Protein AF-A0A0M3QHK7-F1 (afdb_monomer_lite)

Structure (mmCIF, N/CA/C/O backbone):
data_AF-A0A0M3QHK7-F1
#
_entry.id   AF-A0A0M3QHK7-F1
#
loop_
_atom_site.group_PDB
_atom_site.id
_atom_site.type_symbol
_atom_site.label_atom_id
_atom_site.label_alt_id
_atom_site.label_comp_id
_atom_site.label_asym_id
_atom_site.label_entity_id
_atom_site.label_seq_id
_atom_site.pdbx_PDB_ins_code
_atom_site.Cartn_x
_atom_site.Cartn_y
_atom_site.Cartn_z
_atom_site.occupancy
_atom_site.B_iso_or_equiv
_atom_site.auth_seq_id
_atom_site.auth_comp_id
_atom_site.auth_asym_id
_atom_site.auth_atom_id
_atom_site.pdbx_PDB_model_num
ATOM 1 N N . MET A 1 1 ? -3.813 -26.330 14.983 1.00 47.88 1 MET A N 1
ATOM 2 C CA . MET A 1 1 ? -2.613 -25.575 14.557 1.00 47.88 1 MET A CA 1
ATOM 3 C C . MET A 1 1 ? -2.040 -26.014 13.189 1.00 47.88 1 MET A C 1
ATOM 5 O O . MET A 1 1 ? -0.851 -25.863 12.970 1.00 47.88 1 MET A O 1
ATOM 9 N N . THR A 1 2 ? -2.833 -26.536 12.238 1.00 54.38 2 THR A N 1
ATOM 10 C CA . THR A 1 2 ? -2.301 -27.018 10.934 1.00 54.38 2 THR A CA 1
ATOM 11 C C . THR A 1 2 ? -3.033 -26.482 9.700 1.00 54.38 2 THR A C 1
ATOM 13 O O . THR A 1 2 ? -2.552 -26.700 8.600 1.00 54.38 2 THR A O 1
ATOM 16 N N . GLY A 1 3 ? -4.171 -25.794 9.849 1.00 60.53 3 GLY A N 1
ATOM 17 C CA . GLY A 1 3 ? -4.987 -25.348 8.710 1.00 60.53 3 GLY A CA 1
ATOM 18 C C . GLY A 1 3 ? -4.456 -24.088 8.024 1.00 60.53 3 GLY A C 1
ATOM 19 O O . GLY A 1 3 ? -4.183 -24.118 6.834 1.00 60.53 3 GLY A O 1
ATOM 20 N N . GLU A 1 4 ? -4.274 -23.004 8.780 1.00 62.38 4 GLU A N 1
ATOM 21 C CA . GLU A 1 4 ? -3.981 -21.671 8.223 1.00 62.38 4 GLU A CA 1
ATOM 22 C C . GLU A 1 4 ? -2.550 -21.534 7.704 1.00 62.38 4 GLU A C 1
ATOM 24 O O . GLU A 1 4 ? -2.349 -21.109 6.577 1.00 62.38 4 GLU A O 1
ATOM 29 N N . LEU A 1 5 ? -1.553 -22.017 8.453 1.00 65.19 5 LEU A N 1
ATOM 30 C CA . LEU A 1 5 ? -0.169 -22.081 7.965 1.00 65.19 5 LEU A CA 1
ATOM 31 C C . LEU A 1 5 ? -0.033 -22.978 6.725 1.00 65.19 5 LEU A C 1
ATOM 33 O O . LEU A 1 5 ? 0.737 -22.670 5.822 1.00 65.19 5 LEU A O 1
ATOM 37 N N . ALA A 1 6 ? -0.793 -24.077 6.652 1.00 71.00 6 ALA A N 1
ATOM 38 C CA . ALA A 1 6 ? -0.804 -24.924 5.460 1.00 71.00 6 ALA A CA 1
ATOM 39 C C . ALA A 1 6 ? -1.548 -24.272 4.287 1.00 71.00 6 ALA A C 1
ATOM 41 O O . ALA A 1 6 ? -1.237 -24.574 3.139 1.00 71.00 6 ALA A O 1
ATOM 42 N N . GLN A 1 7 ? -2.528 -23.411 4.563 1.00 73.06 7 GLN A N 1
ATOM 43 C CA . GLN A 1 7 ? -3.233 -22.636 3.550 1.00 73.06 7 GLN A CA 1
ATOM 44 C C . GLN A 1 7 ? -2.324 -21.538 2.981 1.00 73.06 7 GLN A C 1
ATOM 46 O O . GLN A 1 7 ? -2.112 -21.522 1.773 1.00 73.06 7 GLN A O 1
ATOM 51 N N . GLN A 1 8 ? -1.670 -20.747 3.838 1.00 71.94 8 GLN A N 1
ATOM 52 C CA . GLN A 1 8 ? -0.680 -19.746 3.420 1.00 71.94 8 GLN A CA 1
ATOM 53 C C . GLN A 1 8 ? 0.488 -20.381 2.653 1.00 71.94 8 GLN A C 1
ATOM 55 O O . GLN A 1 8 ? 0.933 -19.850 1.643 1.00 71.94 8 GLN A O 1
ATOM 60 N N . GLY A 1 9 ? 0.959 -21.560 3.076 1.00 78.56 9 GLY A N 1
ATOM 61 C CA . GLY A 1 9 ? 1.989 -22.293 2.335 1.00 78.56 9 GLY A CA 1
ATOM 62 C C . GLY A 1 9 ? 1.558 -22.666 0.910 1.00 78.56 9 GLY A C 1
ATOM 63 O O . GLY A 1 9 ? 2.353 -22.556 -0.018 1.00 78.56 9 GLY A O 1
ATOM 64 N N . LYS A 1 10 ? 0.290 -23.054 0.711 1.00 86.88 10 LYS A N 1
ATOM 65 C CA . LYS A 1 10 ? -0.254 -23.337 -0.630 1.00 86.88 10 LYS A CA 1
ATOM 66 C C . LYS A 1 10 ? -0.411 -22.079 -1.475 1.00 86.88 10 LYS A C 1
ATOM 68 O O . LYS A 1 10 ? -0.228 -22.152 -2.684 1.00 86.88 10 LYS A O 1
ATOM 73 N N . GLU A 1 11 ? -0.779 -20.960 -0.861 1.00 86.62 11 GLU A N 1
ATOM 74 C CA . GLU A 1 11 ? -0.909 -19.667 -1.542 1.00 86.62 11 GLU A CA 1
ATOM 75 C C . GLU A 1 11 ? 0.454 -19.178 -2.041 1.00 86.62 11 GLU A C 1
ATOM 77 O O . GLU A 1 11 ? 0.589 -18.861 -3.221 1.00 86.62 11 GLU A O 1
ATOM 82 N N . VAL A 1 12 ? 1.495 -19.262 -1.205 1.00 88.69 12 VAL A N 1
ATOM 83 C CA . VAL A 1 12 ? 2.877 -18.947 -1.606 1.00 88.69 12 VAL A CA 1
ATOM 84 C C . VAL A 1 12 ? 3.364 -19.877 -2.727 1.00 88.69 12 VAL A C 1
ATOM 86 O O . VAL A 1 12 ? 3.966 -19.411 -3.699 1.00 88.69 12 VAL A O 1
ATOM 89 N N . GLU A 1 13 ? 3.075 -21.182 -2.651 1.00 90.75 13 GLU A N 1
ATOM 90 C CA . GLU A 1 13 ? 3.425 -22.146 -3.707 1.00 90.75 13 GLU A CA 1
ATOM 91 C C . GLU A 1 13 ? 2.708 -21.820 -5.030 1.00 90.75 13 GLU A C 1
ATOM 93 O O . GLU A 1 13 ? 3.332 -21.811 -6.096 1.00 90.75 13 GLU A O 1
ATOM 98 N N . ALA A 1 14 ? 1.412 -21.503 -4.968 1.00 92.44 14 ALA A N 1
ATOM 99 C CA . ALA A 1 14 ? 0.616 -21.126 -6.130 1.00 92.44 14 ALA A CA 1
ATOM 100 C C . ALA A 1 14 ? 1.115 -19.819 -6.766 1.00 92.44 14 ALA A C 1
ATOM 102 O O . ALA A 1 14 ? 1.317 -19.775 -7.981 1.00 92.44 14 ALA A O 1
ATOM 103 N N . ALA A 1 15 ? 1.383 -18.784 -5.965 1.00 93.31 15 ALA A N 1
ATOM 104 C CA . ALA A 1 15 ? 1.940 -17.522 -6.444 1.00 93.31 15 ALA A CA 1
ATOM 105 C C . ALA A 1 15 ? 3.326 -17.720 -7.076 1.00 93.31 15 ALA A C 1
ATOM 107 O O . ALA A 1 15 ? 3.596 -17.194 -8.156 1.00 93.31 15 ALA A O 1
ATOM 108 N N . THR A 1 16 ? 4.174 -18.562 -6.475 1.00 93.25 16 THR A N 1
ATOM 109 C CA . THR A 1 16 ? 5.487 -18.924 -7.034 1.00 93.25 16 THR A CA 1
ATOM 110 C C . THR A 1 16 ? 5.354 -19.613 -8.393 1.00 93.25 16 THR A C 1
ATOM 112 O O . THR A 1 16 ? 6.078 -19.281 -9.334 1.00 93.25 16 THR A O 1
ATOM 115 N N . ALA A 1 17 ? 4.421 -20.560 -8.524 1.00 93.44 17 ALA A N 1
ATOM 116 C CA . ALA A 1 17 ? 4.174 -21.263 -9.779 1.00 93.44 17 ALA A CA 1
ATOM 117 C C . ALA A 1 17 ? 3.628 -20.326 -10.872 1.00 93.44 17 ALA A C 1
ATOM 119 O O . ALA A 1 17 ? 4.100 -20.374 -12.010 1.00 93.44 17 ALA A O 1
ATOM 120 N N . ASN A 1 18 ? 2.680 -19.452 -10.525 1.00 93.81 18 ASN A N 1
ATOM 121 C CA . ASN A 1 18 ? 2.090 -18.481 -11.448 1.00 93.81 18 ASN A CA 1
ATOM 122 C C . ASN A 1 18 ? 3.127 -17.464 -11.941 1.00 93.81 18 ASN A C 1
ATOM 124 O O . ASN A 1 18 ? 3.224 -17.219 -13.145 1.00 93.81 18 ASN A O 1
ATOM 128 N N . LEU A 1 19 ? 3.955 -16.941 -11.032 1.00 94.25 19 LEU A N 1
ATOM 129 C CA . LEU A 1 19 ? 5.051 -16.035 -11.363 1.00 94.25 19 LEU A CA 1
ATOM 130 C C . LEU A 1 19 ? 6.060 -16.702 -12.310 1.00 94.25 19 LEU A C 1
ATOM 132 O O . LEU A 1 19 ? 6.479 -16.099 -13.300 1.00 94.25 19 LEU A O 1
ATOM 136 N N . ALA A 1 20 ? 6.424 -17.960 -12.042 1.00 92.25 20 ALA A N 1
ATOM 137 C CA . ALA A 1 20 ? 7.338 -18.720 -12.891 1.00 92.25 20 ALA A CA 1
ATOM 138 C C . ALA A 1 20 ? 6.758 -18.988 -14.291 1.00 92.25 20 ALA A C 1
ATOM 140 O O . ALA A 1 20 ? 7.500 -18.976 -15.272 1.00 92.25 20 ALA A O 1
ATOM 141 N N . GLU A 1 21 ? 5.450 -19.228 -14.404 1.00 93.31 21 GLU A N 1
ATOM 142 C CA . GLU A 1 21 ? 4.780 -19.395 -15.696 1.00 93.31 21 GLU A CA 1
ATOM 143 C C . GLU A 1 21 ? 4.735 -18.081 -16.482 1.00 93.31 21 GLU A C 1
ATOM 145 O O . GLU A 1 21 ? 5.124 -18.052 -17.651 1.00 93.31 21 GLU A O 1
ATOM 150 N N . ALA A 1 22 ? 4.340 -16.979 -15.838 1.00 91.56 22 ALA A N 1
ATOM 151 C CA . ALA A 1 22 ? 4.343 -15.658 -16.461 1.00 91.56 22 ALA A CA 1
ATOM 152 C C . ALA A 1 22 ? 5.754 -15.254 -16.921 1.00 91.56 22 ALA A C 1
ATOM 154 O O . ALA A 1 22 ? 5.926 -14.752 -18.033 1.00 91.56 22 ALA A O 1
ATOM 155 N N . GLY A 1 23 ? 6.776 -15.580 -16.123 1.00 89.50 23 GLY A N 1
ATOM 156 C CA . GLY A 1 23 ? 8.187 -15.340 -16.424 1.00 89.50 23 GLY A CA 1
ATOM 157 C C . GLY A 1 23 ? 8.711 -15.992 -17.712 1.00 89.50 23 GLY A C 1
ATOM 158 O O . GLY A 1 23 ? 9.717 -15.541 -18.251 1.00 89.50 23 GLY A O 1
ATOM 159 N N . LYS A 1 24 ? 8.041 -17.018 -18.258 1.00 91.38 24 LYS A N 1
ATOM 160 C CA . LYS A 1 24 ? 8.463 -17.682 -19.511 1.00 91.38 24 LYS A CA 1
ATOM 161 C C . LYS A 1 24 ? 8.178 -16.860 -20.765 1.00 91.38 24 LYS A C 1
ATOM 163 O O . LYS A 1 24 ? 8.810 -17.092 -21.792 1.00 91.38 24 LYS A O 1
ATOM 168 N N . ASN A 1 25 ? 7.204 -15.954 -20.692 1.00 88.81 25 ASN A N 1
ATOM 169 C CA . ASN A 1 25 ? 6.675 -15.232 -21.850 1.00 88.81 25 ASN A CA 1
ATOM 170 C C . ASN A 1 25 ? 7.089 -13.752 -21.876 1.00 88.81 25 ASN A C 1
ATOM 172 O O . ASN A 1 25 ? 6.665 -13.016 -22.765 1.00 88.81 25 ASN A O 1
ATOM 176 N N . VAL A 1 26 ? 7.901 -13.309 -20.913 1.00 88.69 26 VAL A N 1
ATOM 177 C CA . VAL A 1 26 ? 8.345 -11.913 -20.799 1.00 88.69 26 VAL A CA 1
ATOM 178 C C . VAL A 1 26 ? 9.745 -11.697 -21.390 1.00 88.69 26 VAL A C 1
ATOM 180 O O . VAL A 1 26 ? 10.514 -12.652 -21.517 1.00 88.69 26 VAL A O 1
ATOM 183 N N . PRO A 1 27 ? 10.097 -10.452 -21.766 1.00 89.31 27 PRO A N 1
ATOM 184 C CA . PRO A 1 27 ? 11.440 -10.098 -22.228 1.00 89.31 27 PRO A CA 1
ATOM 185 C C . PRO A 1 27 ? 12.570 -10.548 -21.282 1.00 89.31 27 PRO A C 1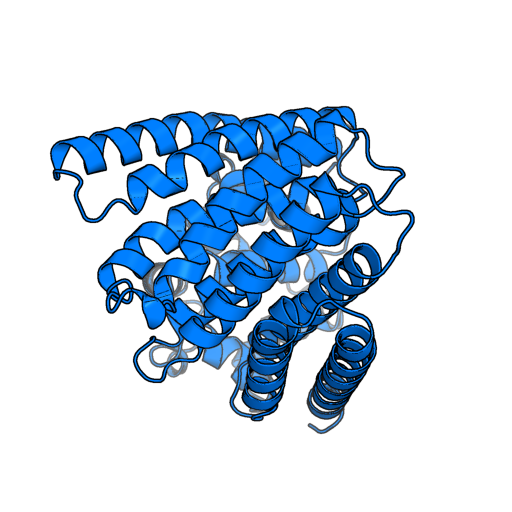
ATOM 187 O O . PRO A 1 27 ? 12.412 -10.517 -20.062 1.00 89.31 27 PRO A O 1
ATOM 190 N N . GLU A 1 28 ? 13.742 -10.892 -21.838 1.00 89.62 28 GLU A N 1
ATOM 191 C CA . GLU A 1 28 ? 14.908 -11.386 -21.070 1.00 89.62 28 GLU A CA 1
ATOM 192 C C . GLU A 1 28 ? 15.354 -10.426 -19.951 1.00 89.62 28 GLU A C 1
ATOM 194 O O . GLU A 1 28 ? 15.835 -10.859 -18.905 1.00 89.62 28 GLU A O 1
ATOM 199 N N . GLU A 1 29 ? 15.148 -9.121 -20.130 1.00 92.50 29 GLU A N 1
ATOM 200 C CA . GLU A 1 29 ? 15.444 -8.085 -19.132 1.00 92.50 29 GLU A CA 1
ATOM 201 C C . GLU A 1 29 ? 14.610 -8.186 -17.840 1.00 92.50 29 GLU A C 1
ATOM 203 O O . GLU A 1 29 ? 14.998 -7.612 -16.820 1.00 92.50 29 GLU A O 1
ATOM 208 N N . LEU A 1 30 ? 13.493 -8.924 -17.845 1.00 93.81 30 LEU A N 1
ATOM 209 C CA . LEU A 1 30 ? 12.667 -9.177 -16.658 1.00 93.81 30 LEU A CA 1
ATOM 210 C C . LEU A 1 30 ? 13.035 -10.466 -15.921 1.00 93.81 30 LEU A C 1
ATOM 212 O O . LEU A 1 30 ? 12.617 -10.633 -14.774 1.00 93.81 30 LEU A O 1
ATOM 216 N N . ALA A 1 31 ? 13.863 -11.338 -16.506 1.00 93.56 31 ALA A N 1
ATOM 217 C CA . ALA A 1 31 ? 14.290 -12.574 -15.848 1.00 93.56 31 ALA A CA 1
ATOM 218 C C . ALA A 1 31 ? 14.917 -12.328 -14.455 1.00 93.56 31 ALA A C 1
ATOM 220 O O . ALA A 1 31 ? 14.493 -12.981 -13.500 1.00 93.56 31 ALA A O 1
ATOM 221 N N . PRO A 1 32 ? 15.804 -11.326 -14.254 1.00 93.75 32 PRO A N 1
ATOM 222 C CA . PRO A 1 32 ? 16.337 -11.033 -12.923 1.00 93.75 32 PRO A CA 1
ATOM 223 C C . PRO A 1 32 ? 15.273 -10.579 -11.913 1.00 93.75 32 PRO A C 1
ATOM 225 O O . PRO A 1 32 ? 15.427 -10.813 -10.716 1.00 93.75 32 PRO A O 1
ATOM 228 N N . ALA A 1 33 ? 14.211 -9.903 -12.365 1.00 94.12 33 ALA A N 1
ATOM 229 C CA . ALA A 1 33 ? 13.122 -9.464 -11.494 1.00 94.12 33 ALA A CA 1
ATOM 230 C C . ALA A 1 33 ? 12.271 -10.659 -11.036 1.00 94.12 33 ALA A C 1
ATOM 232 O O . ALA A 1 33 ? 11.983 -10.789 -9.846 1.00 94.12 33 ALA A O 1
ATOM 233 N N . VAL A 1 34 ? 11.948 -11.567 -11.962 1.00 95.25 34 VAL A N 1
ATOM 234 C CA . VAL A 1 34 ? 11.238 -12.824 -11.674 1.00 95.25 34 VAL A CA 1
ATOM 235 C C . VAL A 1 34 ? 12.040 -13.701 -10.707 1.00 95.25 34 VAL A C 1
ATOM 237 O O . VAL A 1 34 ? 11.478 -14.214 -9.738 1.00 95.25 34 VAL A O 1
ATOM 240 N N . ASP A 1 35 ? 13.356 -13.819 -10.906 1.00 93.88 35 ASP A N 1
ATOM 241 C CA . ASP A 1 35 ? 14.240 -14.586 -10.020 1.00 93.88 35 ASP A CA 1
ATOM 242 C C . ASP A 1 35 ? 14.281 -14.005 -8.599 1.00 93.88 35 ASP A C 1
ATOM 244 O O . ASP A 1 35 ? 14.169 -14.749 -7.620 1.00 93.88 35 ASP A O 1
ATOM 248 N N . LYS A 1 36 ? 14.401 -12.674 -8.470 1.00 94.25 36 LYS A N 1
ATOM 249 C CA . LYS A 1 36 ? 14.377 -11.978 -7.172 1.00 94.25 36 LYS A CA 1
ATOM 250 C C . LYS A 1 36 ? 13.062 -12.218 -6.431 1.00 94.25 36 LYS A C 1
ATOM 252 O O . LYS A 1 36 ? 13.093 -12.616 -5.272 1.00 94.25 36 LYS A O 1
ATOM 257 N N . LEU A 1 37 ? 11.925 -12.033 -7.102 1.00 94.38 37 LEU A N 1
ATOM 258 C CA . LEU A 1 37 ? 10.602 -12.251 -6.507 1.00 94.38 37 LEU A CA 1
ATOM 259 C C . LEU A 1 37 ? 10.384 -13.715 -6.111 1.00 94.38 37 LEU A C 1
ATOM 261 O O . LEU A 1 37 ? 9.895 -13.990 -5.019 1.00 94.38 37 LEU A O 1
ATOM 265 N N . THR A 1 38 ? 10.832 -14.658 -6.942 1.00 94.50 38 THR A N 1
ATOM 266 C CA . THR A 1 38 ? 10.798 -16.095 -6.626 1.00 94.50 38 THR A CA 1
ATOM 267 C C . THR A 1 38 ? 11.638 -16.419 -5.389 1.00 94.50 38 THR A C 1
ATOM 269 O O . THR A 1 38 ? 11.244 -17.241 -4.562 1.00 94.50 38 THR A O 1
ATOM 272 N N . ALA A 1 39 ? 12.809 -15.793 -5.241 1.00 92.88 39 ALA A N 1
ATOM 273 C CA . ALA A 1 39 ? 13.645 -15.961 -4.056 1.00 92.88 39 ALA A CA 1
ATOM 274 C C . ALA A 1 39 ? 12.986 -15.366 -2.801 1.00 92.88 39 ALA A C 1
ATOM 276 O O . ALA A 1 39 ? 13.049 -15.988 -1.742 1.00 92.88 39 ALA A O 1
ATOM 277 N N . THR A 1 40 ? 12.325 -14.210 -2.920 1.00 93.12 40 THR A N 1
ATOM 278 C CA . THR A 1 40 ? 11.566 -13.596 -1.823 1.00 93.12 40 THR A CA 1
ATOM 279 C C . THR A 1 40 ? 10.380 -14.464 -1.393 1.00 93.12 40 THR A C 1
ATOM 281 O O . THR A 1 40 ? 10.234 -14.713 -0.200 1.00 93.12 40 THR A O 1
ATOM 284 N N . LEU A 1 41 ? 9.595 -15.007 -2.332 1.00 93.31 41 LEU A N 1
ATOM 285 C CA . LEU A 1 41 ? 8.496 -15.934 -2.023 1.00 93.31 41 LEU A CA 1
ATOM 286 C C . LEU A 1 41 ? 8.991 -17.160 -1.241 1.00 93.31 41 LEU A C 1
ATOM 288 O O . LEU A 1 41 ? 8.443 -17.499 -0.197 1.00 93.31 41 LEU A O 1
A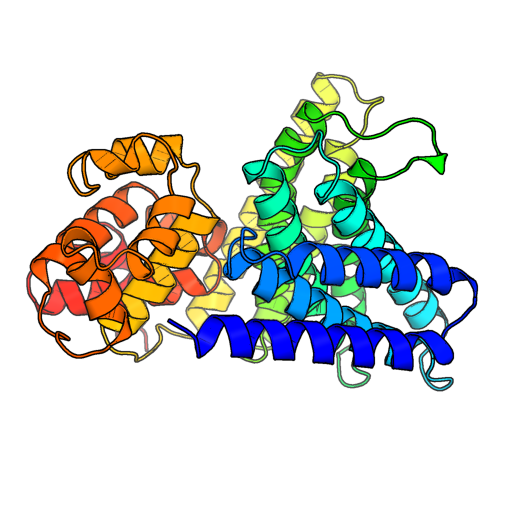TOM 292 N N . LYS A 1 42 ? 10.108 -17.760 -1.666 1.00 91.31 42 LYS A N 1
ATOM 293 C CA . LYS A 1 42 ? 10.743 -18.870 -0.933 1.00 91.31 42 LYS A CA 1
ATOM 294 C C . LYS A 1 42 ? 11.247 -18.471 0.452 1.00 91.31 42 LYS A C 1
ATOM 296 O O . LYS A 1 42 ? 11.263 -19.297 1.358 1.00 91.31 42 LYS A O 1
ATOM 301 N N . ALA A 1 43 ? 11.708 -17.234 0.627 1.00 89.31 43 ALA A N 1
ATOM 302 C CA . ALA A 1 43 ? 12.167 -16.756 1.927 1.00 89.31 43 ALA A CA 1
ATOM 303 C C . ALA A 1 43 ? 11.003 -16.638 2.922 1.00 89.31 43 ALA A C 1
ATOM 305 O O . ALA A 1 43 ? 11.161 -16.998 4.090 1.00 89.31 43 ALA A O 1
ATOM 306 N N . VAL A 1 44 ? 9.828 -16.193 2.462 1.00 87.00 44 VAL A N 1
ATOM 307 C CA . VAL A 1 44 ? 8.657 -16.035 3.333 1.00 87.00 44 VAL A CA 1
ATOM 308 C C . VAL A 1 44 ? 7.964 -17.360 3.676 1.00 87.00 44 VAL A C 1
ATOM 310 O O . VAL A 1 44 ? 7.233 -17.400 4.662 1.00 87.00 44 VAL A O 1
ATOM 313 N N . GLU A 1 45 ? 8.258 -18.465 2.976 1.00 85.00 45 GLU A N 1
ATOM 314 C CA . GLU A 1 45 ? 7.815 -19.824 3.355 1.00 85.00 45 GLU A CA 1
ATOM 315 C C . GLU A 1 45 ? 8.311 -20.263 4.744 1.00 85.00 45 GLU A C 1
ATOM 317 O O . GLU A 1 45 ? 7.741 -21.186 5.334 1.00 85.00 45 GLU A O 1
ATOM 322 N N . ASP A 1 46 ? 9.357 -19.627 5.292 1.00 81.00 46 ASP A N 1
ATOM 323 C CA . ASP A 1 46 ? 9.803 -19.895 6.660 1.00 81.00 46 ASP A CA 1
ATOM 324 C C . ASP A 1 46 ? 8.626 -19.689 7.639 1.00 81.00 46 ASP A C 1
ATOM 326 O O . ASP A 1 46 ? 8.070 -18.587 7.717 1.00 81.00 46 ASP A O 1
ATOM 330 N N . PRO A 1 47 ? 8.247 -20.706 8.439 1.00 70.88 47 PRO A N 1
ATOM 331 C CA . PRO A 1 47 ? 7.164 -20.583 9.414 1.00 70.88 47 PRO A CA 1
ATOM 332 C C . PRO A 1 47 ? 7.383 -19.468 10.444 1.00 70.88 47 PRO A C 1
ATOM 334 O O . PRO A 1 47 ? 6.431 -19.029 11.082 1.00 70.88 47 PRO A O 1
ATOM 337 N N . ARG A 1 48 ? 8.630 -19.016 10.625 1.00 73.62 48 ARG A N 1
ATOM 338 C CA . ARG A 1 48 ? 8.996 -17.911 11.521 1.00 73.62 48 ARG A CA 1
ATOM 339 C C . ARG A 1 48 ? 8.723 -16.534 10.920 1.00 73.62 48 ARG A C 1
ATOM 341 O O . ARG A 1 48 ? 8.736 -15.560 11.669 1.00 73.62 48 ARG A O 1
ATOM 348 N N . THR A 1 49 ? 8.506 -16.441 9.610 1.00 71.69 49 THR A N 1
ATOM 349 C CA . THR A 1 49 ? 8.054 -15.206 8.967 1.00 71.69 49 THR A CA 1
ATOM 350 C C . THR A 1 49 ? 6.663 -14.852 9.505 1.00 71.69 49 THR A C 1
ATOM 352 O O . THR A 1 49 ? 5.839 -15.752 9.693 1.00 71.69 49 THR A O 1
ATOM 355 N N . PRO A 1 50 ? 6.362 -13.579 9.796 1.00 71.19 50 PRO A N 1
ATOM 356 C CA . PRO A 1 50 ? 5.018 -13.188 10.206 1.00 71.19 50 PRO A CA 1
ATOM 357 C C . PRO A 1 50 ? 3.962 -13.550 9.138 1.00 71.19 50 PRO A C 1
ATOM 359 O O . PRO A 1 50 ? 4.225 -13.359 7.950 1.00 71.19 50 PRO A O 1
ATOM 362 N N . PRO A 1 51 ? 2.760 -14.029 9.521 1.00 68.31 51 PRO A N 1
ATOM 363 C CA . PRO A 1 51 ? 1.681 -14.342 8.575 1.00 68.31 51 PRO A CA 1
ATOM 364 C C . PRO A 1 51 ? 1.319 -13.192 7.634 1.00 68.31 51 PRO A C 1
ATOM 366 O O . PRO A 1 51 ? 1.109 -13.434 6.453 1.00 68.31 51 PRO A O 1
ATOM 369 N N . GLN A 1 52 ? 1.307 -11.961 8.148 1.00 69.56 52 GLN A N 1
ATOM 370 C CA . GLN A 1 52 ? 1.026 -10.762 7.362 1.00 69.56 52 GLN A CA 1
ATOM 371 C C . GLN A 1 52 ? 2.098 -10.513 6.292 1.00 69.56 52 GLN A C 1
ATOM 373 O O . GLN A 1 52 ? 1.777 -10.186 5.161 1.00 69.56 52 GLN A O 1
ATOM 378 N N . GLU A 1 53 ? 3.377 -10.713 6.624 1.00 75.88 53 GLU A N 1
ATOM 379 C CA . GLU A 1 53 ? 4.468 -10.542 5.657 1.00 75.88 53 GLU A CA 1
ATOM 380 C C . GLU A 1 53 ? 4.374 -11.593 4.534 1.00 75.88 53 GLU A C 1
ATOM 382 O O . GLU A 1 53 ? 4.629 -11.276 3.376 1.00 75.88 53 GLU A O 1
ATOM 387 N N . ARG A 1 54 ? 3.947 -12.828 4.850 1.00 81.69 54 ARG A N 1
ATOM 388 C CA . ARG A 1 54 ? 3.657 -13.856 3.833 1.00 81.69 54 ARG A CA 1
ATOM 389 C C . ARG A 1 54 ? 2.524 -13.448 2.897 1.00 81.69 54 ARG A C 1
ATOM 391 O O . ARG A 1 54 ? 2.666 -13.607 1.688 1.00 81.69 54 ARG A O 1
ATOM 398 N N . GLU A 1 55 ? 1.420 -12.963 3.456 1.00 80.06 55 GLU A N 1
ATOM 399 C CA . GLU A 1 55 ? 0.243 -12.517 2.705 1.00 80.06 55 GLU A CA 1
ATOM 400 C C . GLU A 1 55 ? 0.595 -11.338 1.789 1.00 80.06 55 GLU A C 1
ATOM 402 O O . GLU A 1 55 ? 0.460 -11.456 0.576 1.00 80.06 55 GLU A O 1
ATOM 407 N N . GLU A 1 56 ? 1.199 -10.275 2.330 1.00 86.19 56 GLU A N 1
ATOM 408 C CA . GLU A 1 56 ? 1.588 -9.083 1.562 1.00 86.19 56 GLU A CA 1
ATOM 409 C C . GLU A 1 56 ? 2.577 -9.425 0.426 1.00 86.19 56 GLU A C 1
ATOM 411 O O . GLU A 1 56 ? 2.446 -8.931 -0.693 1.00 86.19 56 GLU A O 1
ATOM 416 N N . VAL A 1 57 ? 3.565 -10.303 0.659 1.00 93.00 57 VAL A N 1
ATOM 417 C CA . VAL A 1 57 ? 4.487 -10.753 -0.406 1.00 93.00 57 VAL A CA 1
ATOM 418 C C . VAL A 1 57 ? 3.772 -11.591 -1.470 1.00 93.00 57 VAL A C 1
ATOM 420 O O . VAL A 1 57 ? 4.120 -11.504 -2.651 1.00 93.00 57 VAL A O 1
ATOM 423 N N . THR A 1 58 ? 2.780 -12.385 -1.071 1.00 92.00 58 THR A N 1
ATOM 424 C CA . THR A 1 58 ? 1.964 -13.185 -1.993 1.00 92.00 58 THR A CA 1
ATOM 425 C C . THR A 1 58 ? 1.122 -12.276 -2.888 1.00 92.00 58 THR A C 1
ATOM 427 O O . THR A 1 58 ? 1.190 -12.408 -4.108 1.00 92.00 58 THR A O 1
ATOM 430 N N . GLU A 1 59 ? 0.433 -11.288 -2.316 1.00 93.94 59 GLU A N 1
ATOM 431 C CA . GLU A 1 59 ? -0.358 -10.296 -3.060 1.00 93.94 59 GLU A CA 1
ATOM 432 C C . GLU A 1 59 ? 0.510 -9.473 -4.026 1.00 93.94 59 GLU A C 1
ATOM 434 O O . GLU A 1 59 ? 0.153 -9.285 -5.192 1.00 93.94 59 GLU A O 1
ATOM 439 N N . ILE A 1 60 ? 1.713 -9.056 -3.602 1.00 97.06 60 ILE A N 1
ATOM 440 C CA . ILE A 1 60 ? 2.675 -8.396 -4.502 1.00 97.06 60 ILE A CA 1
ATOM 441 C C . ILE A 1 60 ? 2.992 -9.286 -5.709 1.00 97.06 60 ILE A C 1
ATOM 443 O O . ILE A 1 60 ? 3.027 -8.804 -6.846 1.00 97.06 60 ILE A O 1
ATOM 447 N N . ALA A 1 61 ? 3.241 -10.579 -5.487 1.00 96.81 61 ALA A N 1
ATOM 448 C CA . ALA A 1 61 ? 3.552 -11.510 -6.565 1.00 96.81 61 ALA A CA 1
ATOM 449 C C . ALA A 1 61 ? 2.373 -11.697 -7.530 1.00 96.81 61 ALA A C 1
ATOM 451 O O . ALA A 1 61 ? 2.597 -11.820 -8.737 1.00 96.81 61 ALA A O 1
ATOM 452 N N . GLU A 1 62 ? 1.135 -11.674 -7.038 1.00 96.50 62 GLU A N 1
ATOM 453 C CA . GLU A 1 62 ? -0.073 -11.733 -7.866 1.00 96.50 62 GLU A CA 1
ATOM 454 C C . GLU A 1 62 ? -0.217 -10.487 -8.750 1.00 96.50 62 GLU A C 1
ATOM 456 O O . GLU A 1 62 ? -0.326 -10.618 -9.973 1.00 96.50 62 GLU A O 1
ATOM 461 N N . HIS A 1 63 ? -0.099 -9.283 -8.179 1.00 97.00 63 HIS A N 1
ATOM 462 C CA . HIS A 1 63 ? -0.147 -8.032 -8.946 1.00 97.00 63 HIS A CA 1
ATOM 463 C C . HIS A 1 63 ? 0.985 -7.933 -9.978 1.00 97.00 63 HIS A C 1
ATOM 465 O O . HIS A 1 63 ? 0.772 -7.519 -11.123 1.00 97.00 63 HIS A O 1
ATOM 471 N N . VAL A 1 64 ? 2.202 -8.353 -9.614 1.00 97.00 64 VAL A N 1
ATOM 472 C CA . VAL A 1 64 ? 3.321 -8.410 -10.563 1.00 97.00 64 VAL A CA 1
ATOM 473 C C . VAL A 1 64 ? 3.047 -9.433 -11.663 1.00 97.00 64 VAL A C 1
ATOM 475 O O . VAL A 1 64 ? 3.315 -9.150 -12.827 1.00 97.00 64 VAL A O 1
ATOM 478 N N . THR A 1 65 ? 2.479 -10.594 -11.341 1.00 96.50 65 THR A N 1
ATOM 479 C CA . THR A 1 65 ? 2.124 -11.615 -12.338 1.00 96.50 65 THR A CA 1
ATOM 480 C C . THR A 1 65 ? 1.124 -11.073 -13.363 1.00 96.50 65 THR A C 1
ATOM 482 O O . THR A 1 65 ? 1.329 -11.245 -14.568 1.00 96.50 65 THR A O 1
ATOM 485 N N . SER A 1 66 ? 0.094 -10.349 -12.915 1.00 94.94 66 SER A N 1
ATOM 486 C CA . SER A 1 66 ? -0.840 -9.644 -13.802 1.00 94.94 66 SER A CA 1
ATOM 487 C C . SER A 1 66 ? -0.127 -8.627 -14.700 1.00 94.94 66 SER A C 1
ATOM 489 O O . SER A 1 66 ? -0.365 -8.591 -15.911 1.00 94.94 66 SER A O 1
ATOM 491 N N . ALA A 1 67 ? 0.800 -7.837 -14.149 1.00 96.38 67 ALA A N 1
ATOM 492 C CA . ALA A 1 67 ? 1.592 -6.883 -14.925 1.00 96.38 67 ALA A CA 1
ATOM 493 C C . ALA A 1 67 ? 2.499 -7.573 -15.962 1.00 96.38 67 ALA A C 1
ATOM 495 O O . ALA A 1 67 ? 2.572 -7.124 -17.106 1.00 96.38 67 ALA A O 1
ATOM 496 N N . LEU A 1 68 ? 3.142 -8.692 -15.610 1.00 96.25 68 LEU A N 1
ATOM 497 C CA . LEU A 1 68 ? 3.954 -9.496 -16.533 1.00 96.25 68 LEU A CA 1
ATOM 498 C C . LEU A 1 68 ? 3.116 -10.011 -17.712 1.00 96.25 68 LEU A C 1
ATOM 500 O O . LEU A 1 68 ? 3.574 -9.954 -18.854 1.00 96.25 68 LEU A O 1
ATOM 504 N N . ALA A 1 69 ? 1.875 -10.442 -17.465 1.00 94.62 69 ALA A N 1
ATOM 505 C CA . ALA A 1 69 ? 0.958 -10.846 -18.530 1.00 94.62 69 ALA A CA 1
ATOM 506 C C . ALA A 1 69 ? 0.649 -9.686 -19.493 1.00 94.62 69 ALA A C 1
ATOM 508 O O . ALA A 1 69 ? 0.654 -9.878 -20.708 1.00 94.62 69 ALA A O 1
ATOM 509 N N . ARG A 1 70 ? 0.459 -8.464 -18.974 1.00 94.81 70 ARG A N 1
ATOM 510 C CA . ARG A 1 70 ? 0.282 -7.258 -19.804 1.00 94.81 70 ARG A CA 1
ATOM 511 C C . ARG A 1 70 ? 1.537 -6.895 -20.590 1.00 94.81 70 ARG A C 1
ATOM 513 O O . ARG A 1 70 ? 1.426 -6.483 -21.740 1.00 94.81 70 ARG A O 1
ATOM 520 N N . ILE A 1 71 ? 2.722 -7.070 -20.013 1.00 95.44 71 ILE A N 1
ATOM 521 C CA . ILE A 1 71 ? 3.994 -6.826 -20.709 1.00 95.44 71 ILE A CA 1
ATOM 522 C C . ILE A 1 71 ? 4.188 -7.813 -21.872 1.00 95.44 71 ILE A C 1
ATOM 524 O O . ILE A 1 71 ? 4.661 -7.417 -22.941 1.00 95.44 71 ILE A O 1
ATOM 528 N N . ALA A 1 72 ? 3.817 -9.081 -21.674 1.00 93.69 72 ALA A N 1
ATOM 529 C CA . ALA A 1 72 ? 3.917 -10.131 -22.686 1.00 93.69 72 ALA A CA 1
ATOM 530 C C . ALA A 1 72 ? 2.887 -9.993 -23.824 1.00 93.69 72 ALA A C 1
ATOM 532 O O . ALA A 1 72 ? 3.119 -10.495 -24.926 1.00 93.69 72 ALA A O 1
ATOM 533 N N . ASP A 1 73 ? 1.762 -9.317 -23.580 1.00 93.50 73 ASP A N 1
ATOM 534 C CA . ASP A 1 73 ? 0.703 -9.122 -24.568 1.00 93.50 73 ASP A CA 1
ATOM 535 C C . ASP A 1 73 ? 1.148 -8.153 -25.690 1.00 93.50 73 ASP A C 1
ATOM 537 O O . ASP A 1 73 ? 1.465 -6.986 -25.423 1.00 93.50 73 ASP A O 1
ATOM 541 N N . PRO A 1 74 ? 1.189 -8.597 -26.965 1.00 90.25 74 PRO A N 1
ATOM 542 C CA . PRO A 1 74 ? 1.570 -7.745 -28.087 1.00 90.25 74 PRO A CA 1
ATOM 543 C C . PRO A 1 74 ? 0.568 -6.617 -28.376 1.00 90.25 74 PRO A C 1
ATOM 545 O O . PRO A 1 74 ? 0.942 -5.665 -29.064 1.00 90.25 74 PRO A O 1
ATOM 548 N N . GLU A 1 75 ? -0.675 -6.710 -27.888 1.00 92.38 75 GLU A N 1
ATOM 549 C CA . GLU A 1 75 ? -1.686 -5.656 -28.023 1.00 92.38 75 GLU A CA 1
ATOM 550 C C . GLU A 1 75 ? -1.471 -4.510 -27.022 1.00 92.38 75 GLU A C 1
ATOM 552 O O . GLU A 1 75 ? -1.969 -3.402 -27.240 1.00 92.38 75 GLU A O 1
ATOM 557 N N . THR A 1 76 ? -0.681 -4.727 -25.964 1.00 92.75 76 THR A N 1
ATOM 558 C CA . THR A 1 76 ? -0.351 -3.677 -24.997 1.00 92.75 76 THR A CA 1
ATOM 559 C C . THR A 1 76 ? 0.512 -2.589 -25.655 1.00 92.75 76 THR A C 1
ATOM 561 O O . THR A 1 76 ? 1.582 -2.891 -26.213 1.00 92.75 76 THR A O 1
ATOM 564 N N . PRO A 1 77 ? 0.111 -1.301 -25.562 1.00 93.44 77 PRO A N 1
ATOM 565 C CA . PRO A 1 77 ? 0.891 -0.181 -26.080 1.00 93.44 77 PRO A CA 1
ATOM 566 C C . PRO A 1 77 ? 2.342 -0.222 -25.605 1.00 93.44 77 PRO A C 1
ATOM 568 O O . PRO A 1 77 ? 2.633 -0.576 -24.462 1.00 93.44 77 PRO A O 1
ATOM 571 N N . ARG A 1 78 ? 3.273 0.129 -26.496 1.00 93.81 78 ARG A N 1
ATOM 572 C CA . ARG A 1 78 ? 4.711 0.027 -26.223 1.00 93.81 78 ARG A CA 1
ATOM 573 C C . ARG A 1 78 ? 5.108 0.836 -24.988 1.00 93.81 78 ARG A C 1
ATOM 575 O O . ARG A 1 78 ? 5.837 0.326 -24.148 1.00 93.81 78 ARG A O 1
ATOM 582 N N . GLU A 1 79 ? 4.600 2.054 -24.881 1.00 92.75 79 GLU A N 1
ATOM 583 C CA . GLU A 1 79 ? 4.881 2.972 -23.781 1.00 92.75 79 GLU A CA 1
ATOM 584 C C . GLU A 1 79 ? 4.433 2.372 -22.440 1.00 92.75 79 GLU A C 1
ATOM 586 O O . GLU A 1 79 ? 5.190 2.390 -21.473 1.00 92.75 79 GLU A O 1
ATOM 591 N N . LEU A 1 80 ? 3.250 1.749 -22.401 1.00 93.81 80 LEU A N 1
ATOM 592 C CA . LEU A 1 80 ? 2.740 1.075 -21.204 1.00 93.81 80 LEU A CA 1
ATOM 593 C C . LEU A 1 80 ? 3.590 -0.152 -20.834 1.00 93.81 80 LEU A C 1
ATOM 595 O O . LEU A 1 80 ? 3.863 -0.380 -19.657 1.00 93.81 80 LEU A O 1
ATOM 599 N N . ARG A 1 81 ? 4.063 -0.926 -21.821 1.00 94.94 81 ARG A N 1
ATOM 600 C CA . ARG A 1 81 ? 4.978 -2.054 -21.568 1.00 94.94 81 ARG A CA 1
ATOM 601 C C . ARG A 1 81 ? 6.302 -1.593 -20.968 1.00 94.94 81 ARG A C 1
ATOM 603 O O . ARG A 1 81 ? 6.780 -2.221 -20.026 1.00 94.94 81 ARG A O 1
ATOM 610 N N . GLU A 1 82 ? 6.879 -0.509 -21.483 1.00 95.12 82 GLU A N 1
ATOM 611 C CA . GLU A 1 82 ? 8.120 0.077 -20.956 1.00 95.12 82 GLU A CA 1
ATOM 612 C C . GLU A 1 82 ? 7.925 0.567 -19.508 1.00 95.12 82 GLU A C 1
ATOM 614 O O . GLU A 1 82 ? 8.732 0.243 -18.637 1.00 95.12 82 GLU A O 1
ATOM 619 N N . GLN A 1 83 ? 6.811 1.248 -19.217 1.00 95.56 83 GLN A N 1
ATOM 620 C CA . GLN A 1 83 ? 6.471 1.707 -17.864 1.00 95.56 83 GLN A CA 1
ATOM 621 C C . GLN A 1 83 ? 6.301 0.549 -16.869 1.00 95.56 83 GLN A C 1
ATOM 623 O O . GLN A 1 83 ? 6.945 0.532 -15.819 1.00 95.56 83 GLN A O 1
ATOM 628 N N . LEU A 1 84 ? 5.481 -0.454 -17.207 1.00 96.19 84 LEU A N 1
ATOM 629 C CA . LEU A 1 84 ? 5.267 -1.624 -16.350 1.00 96.19 84 LEU A CA 1
ATOM 630 C C . LEU A 1 84 ? 6.571 -2.401 -16.122 1.00 96.19 84 LEU A C 1
ATOM 632 O O . LEU A 1 84 ? 6.825 -2.848 -15.007 1.00 96.19 84 LEU A O 1
ATOM 636 N N . THR A 1 85 ? 7.423 -2.520 -17.145 1.00 96.12 85 THR A N 1
ATOM 637 C CA . THR A 1 85 ? 8.726 -3.196 -17.036 1.00 96.12 85 THR A CA 1
ATOM 638 C C . THR A 1 85 ? 9.609 -2.543 -15.974 1.00 96.12 85 THR A C 1
ATOM 640 O O . THR A 1 85 ? 10.129 -3.236 -15.096 1.00 96.12 85 THR A O 1
ATOM 643 N N . VAL A 1 86 ? 9.730 -1.212 -16.003 1.00 95.56 86 VAL A N 1
ATOM 644 C CA . VAL A 1 86 ? 10.515 -0.457 -15.014 1.00 95.56 86 VAL A CA 1
ATOM 645 C C . VAL A 1 86 ? 9.950 -0.646 -13.606 1.00 95.56 86 VAL A C 1
ATOM 647 O O . VAL A 1 86 ? 10.704 -0.941 -12.676 1.00 95.56 86 VAL A O 1
ATOM 650 N N . ILE A 1 87 ? 8.629 -0.529 -13.443 1.00 96.50 87 ILE A N 1
ATOM 651 C CA . ILE A 1 87 ? 7.973 -0.668 -12.137 1.00 96.50 87 ILE A CA 1
ATOM 652 C C . ILE A 1 87 ? 8.189 -2.079 -11.570 1.00 96.50 87 ILE A C 1
ATOM 654 O O . ILE A 1 87 ? 8.590 -2.223 -10.414 1.00 96.50 87 ILE A O 1
ATOM 658 N N . VAL A 1 88 ? 8.012 -3.128 -12.380 1.00 96.56 88 VAL A N 1
ATOM 659 C CA . VAL A 1 88 ? 8.219 -4.524 -11.955 1.00 96.56 88 VAL A CA 1
ATOM 660 C C . VAL A 1 88 ? 9.666 -4.773 -11.517 1.00 96.56 88 VAL A C 1
ATOM 662 O O . VAL A 1 88 ? 9.899 -5.378 -10.467 1.00 96.56 88 VAL A O 1
ATOM 665 N N . GLN A 1 89 ? 10.654 -4.271 -12.264 1.00 95.44 89 GLN A N 1
ATOM 666 C CA . GLN A 1 89 ? 12.067 -4.387 -11.884 1.00 95.44 89 GLN A CA 1
ATOM 667 C C . GLN A 1 89 ? 12.368 -3.686 -10.552 1.00 95.44 89 GLN A C 1
ATOM 669 O O . GLN A 1 89 ? 13.129 -4.211 -9.728 1.00 95.44 89 GLN A O 1
ATOM 674 N N . GLN A 1 90 ? 11.771 -2.515 -10.324 1.00 94.81 90 GLN A N 1
ATOM 675 C CA . GLN A 1 90 ? 11.937 -1.748 -9.092 1.00 94.81 90 GLN A CA 1
ATOM 676 C C . GLN A 1 90 ? 11.283 -2.440 -7.890 1.00 94.81 90 GLN A C 1
ATOM 678 O O . GLN A 1 90 ? 11.930 -2.566 -6.852 1.00 94.81 90 GLN A O 1
ATOM 683 N N . VAL A 1 91 ? 10.060 -2.960 -8.033 1.00 95.50 91 VAL A N 1
ATOM 684 C CA . VAL A 1 91 ? 9.363 -3.728 -6.982 1.00 95.50 91 VAL A CA 1
ATOM 685 C C . VAL A 1 91 ? 10.161 -4.971 -6.593 1.00 95.50 91 VAL A C 1
ATOM 687 O O . VAL A 1 91 ? 10.439 -5.184 -5.412 1.00 95.50 91 VAL A O 1
ATOM 690 N N . ALA A 1 92 ? 10.608 -5.755 -7.578 1.00 94.38 92 ALA A N 1
ATOM 691 C CA . ALA A 1 92 ? 11.427 -6.941 -7.335 1.00 94.38 92 ALA A CA 1
ATOM 692 C C . ALA A 1 92 ? 12.731 -6.606 -6.597 1.00 94.38 92 ALA A C 1
ATOM 694 O O . ALA A 1 92 ? 13.182 -7.345 -5.722 1.00 94.38 92 ALA A O 1
ATOM 695 N N . SER A 1 93 ? 13.345 -5.473 -6.938 1.00 92.25 93 SER A N 1
ATOM 696 C CA . SER A 1 93 ? 14.581 -5.022 -6.303 1.00 92.25 93 SER A CA 1
ATOM 697 C C . SER A 1 93 ? 14.327 -4.527 -4.874 1.00 92.25 93 SER A C 1
ATOM 699 O O . SER A 1 93 ? 15.040 -4.942 -3.962 1.00 92.25 93 SER A O 1
ATOM 701 N N . ALA A 1 94 ? 13.265 -3.750 -4.644 1.00 90.50 94 ALA A N 1
ATOM 702 C CA . ALA A 1 94 ? 12.852 -3.306 -3.313 1.00 90.50 94 ALA A CA 1
ATOM 703 C C . ALA A 1 94 ? 12.601 -4.478 -2.351 1.00 90.50 94 ALA A C 1
ATOM 705 O O . ALA A 1 94 ? 13.104 -4.469 -1.226 1.00 90.50 94 ALA A O 1
ATOM 706 N N . LEU A 1 95 ? 11.878 -5.506 -2.808 1.00 91.38 95 LEU A N 1
ATOM 707 C CA . LEU A 1 95 ? 11.608 -6.708 -2.019 1.00 91.38 95 LEU A CA 1
ATOM 708 C C . LEU A 1 95 ? 12.865 -7.535 -1.742 1.00 91.38 95 LEU A C 1
ATOM 710 O O . LEU A 1 95 ? 13.062 -7.997 -0.619 1.00 91.38 95 LEU A O 1
ATOM 714 N N . ALA A 1 96 ? 13.752 -7.690 -2.726 1.00 89.00 96 ALA A N 1
ATOM 715 C CA . ALA A 1 96 ? 15.026 -8.364 -2.500 1.00 89.00 96 ALA A CA 1
ATOM 716 C C . ALA A 1 96 ? 15.896 -7.606 -1.480 1.00 89.00 96 ALA A C 1
ATOM 718 O O . ALA A 1 96 ? 16.496 -8.221 -0.602 1.00 89.00 96 ALA A O 1
ATOM 719 N N . GLY A 1 97 ? 15.937 -6.271 -1.564 1.00 85.62 97 GLY A N 1
ATOM 720 C CA . GLY A 1 97 ? 16.688 -5.429 -0.632 1.00 85.62 97 GLY A CA 1
ATOM 721 C C . GLY A 1 97 ? 16.118 -5.423 0.786 1.00 85.62 97 GLY A C 1
ATOM 722 O O . GLY A 1 97 ? 16.884 -5.389 1.744 1.00 85.62 97 GLY A O 1
ATOM 723 N N . SER A 1 98 ? 14.793 -5.497 0.949 1.00 84.50 98 SER A N 1
ATOM 724 C CA . SER A 1 98 ? 14.168 -5.551 2.279 1.00 84.50 98 SER A CA 1
ATOM 725 C C . SER A 1 98 ? 14.483 -6.846 3.036 1.00 84.50 98 SER A C 1
ATOM 727 O O . SER A 1 98 ? 14.484 -6.845 4.267 1.00 84.50 98 SER A O 1
ATOM 729 N N . HIS A 1 99 ? 14.799 -7.922 2.312 1.00 81.44 99 HIS A N 1
ATOM 730 C CA . HIS A 1 99 ? 15.188 -9.222 2.860 1.00 81.44 99 HIS A CA 1
ATOM 731 C C . HIS A 1 99 ? 16.705 -9.360 3.097 1.00 81.44 99 HIS A C 1
ATOM 733 O O . HIS A 1 99 ? 17.176 -10.443 3.453 1.00 81.44 99 HIS A O 1
ATOM 739 N N . ASP A 1 100 ? 17.486 -8.282 2.942 1.00 80.31 100 ASP A N 1
ATOM 740 C CA . ASP A 1 100 ? 18.893 -8.269 3.349 1.00 80.31 100 ASP A CA 1
ATOM 741 C C . ASP A 1 100 ? 19.006 -8.463 4.881 1.00 80.31 100 ASP A C 1
ATOM 743 O O . ASP A 1 100 ? 18.315 -7.774 5.639 1.00 80.31 100 ASP A O 1
ATOM 747 N N . PRO A 1 101 ? 19.893 -9.351 5.378 1.00 77.19 101 PRO A N 1
ATOM 748 C CA . PRO A 1 101 ? 20.077 -9.589 6.813 1.00 77.19 101 PRO A CA 1
ATOM 749 C C . PRO A 1 101 ? 20.422 -8.348 7.658 1.00 77.19 101 PRO A C 1
ATOM 751 O O . PRO A 1 101 ? 20.315 -8.395 8.883 1.00 77.19 101 PRO A O 1
ATOM 754 N N . GLN A 1 102 ? 20.888 -7.259 7.041 1.00 77.56 102 GLN A N 1
ATOM 755 C CA . GLN A 1 102 ? 21.201 -5.990 7.705 1.00 77.56 102 GLN A CA 1
ATOM 756 C C . GLN A 1 102 ? 19.978 -5.079 7.893 1.00 77.56 102 GLN A C 1
ATOM 758 O O . GLN A 1 102 ? 20.054 -4.100 8.645 1.00 77.56 102 GLN A O 1
ATOM 763 N N . VAL A 1 103 ? 18.858 -5.372 7.229 1.00 77.19 103 VAL A N 1
ATOM 764 C CA . VAL A 1 103 ? 17.598 -4.640 7.380 1.00 77.19 103 VAL A CA 1
ATOM 765 C C . VAL A 1 103 ? 16.867 -5.153 8.619 1.00 77.19 103 VAL A C 1
ATOM 767 O O . VAL A 1 103 ? 16.706 -6.355 8.822 1.00 77.19 103 VAL A O 1
ATOM 770 N N . SER A 1 104 ? 16.434 -4.234 9.487 1.00 76.25 104 SER A N 1
ATOM 771 C CA . SER A 1 104 ? 15.697 -4.625 10.691 1.00 76.25 104 SER A CA 1
ATOM 772 C C . SER A 1 104 ? 14.294 -5.132 10.331 1.00 76.25 104 SER A C 1
ATOM 774 O O . SER A 1 104 ? 13.724 -4.655 9.345 1.00 76.25 104 SER A O 1
ATOM 776 N N . PRO A 1 105 ? 13.708 -6.054 11.118 1.00 73.69 105 PRO A N 1
ATOM 777 C CA . PRO A 1 105 ? 12.369 -6.582 10.855 1.00 73.69 105 PRO A CA 1
ATOM 778 C C . PRO A 1 105 ? 11.304 -5.497 10.658 1.00 73.69 105 PRO A C 1
ATOM 780 O O . PRO A 1 105 ? 10.489 -5.597 9.750 1.00 73.69 105 PRO A O 1
ATOM 783 N N . GLU A 1 106 ? 11.363 -4.409 11.430 1.00 73.44 106 GLU A N 1
ATOM 784 C CA . GLU A 1 106 ? 10.386 -3.317 11.349 1.00 73.44 106 GLU A CA 1
ATOM 785 C C . GLU A 1 106 ? 10.487 -2.558 10.021 1.00 73.44 106 GLU A C 1
ATOM 787 O O . GLU A 1 106 ? 9.480 -2.168 9.425 1.00 73.44 106 GLU A O 1
ATOM 792 N N . LEU A 1 107 ? 11.715 -2.338 9.543 1.00 76.94 107 LEU A N 1
ATOM 793 C CA . LEU A 1 107 ? 11.945 -1.672 8.266 1.00 76.94 107 LEU A CA 1
ATOM 794 C C . LEU A 1 107 ? 11.562 -2.588 7.100 1.00 76.94 107 LEU A C 1
ATOM 796 O O . LEU A 1 107 ? 10.970 -2.106 6.138 1.00 76.94 107 LEU A O 1
ATOM 800 N N . ARG A 1 108 ? 11.838 -3.895 7.207 1.00 82.25 108 ARG A N 1
ATOM 801 C CA . ARG A 1 108 ? 11.402 -4.892 6.223 1.00 82.25 108 ARG A CA 1
ATOM 802 C C . ARG A 1 108 ? 9.882 -4.915 6.100 1.00 82.25 108 ARG A C 1
ATOM 804 O O . ARG A 1 108 ? 9.387 -4.698 5.000 1.00 82.25 108 ARG A O 1
ATOM 811 N N . ALA A 1 109 ? 9.166 -5.067 7.215 1.00 79.56 109 ALA A N 1
ATOM 812 C CA . ALA A 1 109 ? 7.703 -5.059 7.247 1.00 79.56 109 ALA A CA 1
ATOM 813 C C . ALA A 1 109 ? 7.125 -3.764 6.654 1.00 79.56 109 ALA A C 1
ATOM 815 O O . ALA A 1 109 ? 6.215 -3.799 5.833 1.00 79.56 109 ALA A O 1
ATOM 816 N N . THR A 1 110 ? 7.713 -2.609 6.988 1.00 82.50 110 THR A N 1
ATOM 817 C CA . THR A 1 110 ? 7.280 -1.326 6.412 1.00 82.50 110 THR A CA 1
ATOM 818 C C . THR A 1 110 ? 7.475 -1.285 4.894 1.00 82.50 110 THR A C 1
ATOM 820 O O . THR A 1 110 ? 6.592 -0.812 4.179 1.00 82.50 110 THR A O 1
ATOM 823 N N . THR A 1 111 ? 8.613 -1.764 4.384 1.00 86.94 111 THR A N 1
ATOM 824 C CA . THR A 1 111 ? 8.885 -1.800 2.940 1.00 86.94 111 THR A CA 1
ATOM 825 C C . THR A 1 111 ? 7.958 -2.772 2.216 1.00 86.94 111 THR A C 1
ATOM 827 O O . THR A 1 111 ? 7.428 -2.396 1.175 1.00 86.94 111 THR A O 1
ATOM 830 N N . VAL A 1 112 ? 7.732 -3.973 2.760 1.00 88.31 112 VAL A N 1
ATOM 831 C CA . VAL A 1 112 ? 6.814 -4.973 2.185 1.00 88.31 112 VAL A CA 1
ATOM 832 C C . VAL A 1 112 ? 5.396 -4.406 2.113 1.00 88.31 112 VAL A C 1
ATOM 834 O O . VAL A 1 112 ? 4.849 -4.298 1.020 1.00 88.31 112 VAL A O 1
ATOM 837 N N . SER A 1 113 ? 4.865 -3.889 3.222 1.00 87.50 113 SER A N 1
ATOM 838 C CA . SER A 1 113 ? 3.516 -3.311 3.257 1.00 87.50 113 SER A CA 1
ATOM 839 C C . SER A 1 113 ? 3.367 -2.062 2.375 1.00 87.50 113 SER A C 1
ATOM 841 O O . SER A 1 113 ? 2.294 -1.777 1.847 1.00 87.50 113 SER A O 1
ATOM 843 N N . THR A 1 114 ? 4.442 -1.285 2.188 1.00 91.19 114 THR A N 1
ATOM 844 C CA . THR A 1 114 ? 4.442 -0.141 1.255 1.00 91.19 114 THR A CA 1
ATOM 845 C C . THR A 1 114 ? 4.460 -0.609 -0.202 1.00 91.19 114 THR A C 1
ATOM 847 O O . THR A 1 114 ? 3.804 0.004 -1.044 1.00 91.19 114 THR A O 1
ATOM 850 N N . ALA A 1 115 ? 5.208 -1.673 -0.506 1.00 94.81 115 ALA A N 1
ATOM 851 C CA . ALA A 1 115 ? 5.276 -2.255 -1.839 1.00 94.81 115 ALA A CA 1
ATOM 852 C C . ALA A 1 115 ? 3.942 -2.899 -2.238 1.00 94.81 115 ALA A C 1
ATOM 854 O O . ALA A 1 115 ? 3.483 -2.621 -3.338 1.00 94.81 115 ALA A O 1
ATOM 855 N N . GLU A 1 116 ? 3.296 -3.648 -1.341 1.00 94.56 116 GLU A N 1
ATOM 856 C CA . GLU A 1 116 ? 1.963 -4.247 -1.540 1.00 94.56 116 GLU A CA 1
ATOM 857 C C . GLU A 1 116 ? 0.950 -3.188 -1.993 1.00 94.56 116 GLU A C 1
ATOM 859 O O . GLU A 1 116 ? 0.464 -3.223 -3.131 1.00 94.56 116 GLU A O 1
ATOM 864 N N . LYS A 1 117 ? 0.796 -2.125 -1.197 1.00 93.31 117 LYS A N 1
ATOM 865 C CA . LYS A 1 117 ? -0.134 -1.021 -1.491 1.00 93.31 117 LYS A CA 1
ATOM 866 C C . LYS A 1 117 ? 0.177 -0.311 -2.796 1.00 93.31 117 LYS A C 1
ATOM 868 O O . LYS A 1 117 ? -0.739 0.100 -3.509 1.00 93.31 117 LYS A O 1
ATOM 873 N N . ALA A 1 118 ? 1.460 -0.151 -3.122 1.00 95.25 118 ALA A N 1
ATOM 874 C CA . ALA A 1 118 ? 1.871 0.400 -4.406 1.00 95.25 118 ALA A CA 1
ATOM 875 C C . ALA A 1 118 ? 1.467 -0.534 -5.557 1.00 95.25 118 ALA A C 1
ATOM 877 O O . ALA A 1 118 ? 0.864 -0.088 -6.529 1.00 95.25 118 ALA A O 1
ATOM 878 N N . THR A 1 119 ? 1.750 -1.832 -5.440 1.00 96.62 119 THR A N 1
ATOM 879 C CA . THR A 1 119 ? 1.493 -2.813 -6.500 1.00 96.62 119 THR A CA 1
ATOM 880 C C . THR A 1 119 ? 0.016 -3.054 -6.776 1.00 96.62 119 THR A C 1
ATOM 882 O O . THR A 1 119 ? -0.311 -3.383 -7.913 1.00 96.62 119 THR A O 1
ATOM 885 N N . SER A 1 120 ? -0.880 -2.761 -5.828 1.00 95.00 120 SER A N 1
ATOM 886 C CA . SER A 1 120 ? -2.335 -2.801 -6.050 1.00 95.00 120 SER A CA 1
ATOM 887 C C . SER A 1 120 ? -2.808 -1.977 -7.262 1.00 95.00 120 SER A C 1
ATOM 889 O O . SER A 1 120 ? -3.842 -2.264 -7.862 1.00 95.00 120 SER A O 1
ATOM 891 N N . ALA A 1 121 ? -2.058 -0.937 -7.650 1.00 96.44 121 ALA A N 1
ATOM 892 C CA . ALA A 1 121 ? -2.376 -0.091 -8.802 1.00 96.44 121 ALA A CA 1
ATOM 893 C C . ALA A 1 121 ? -1.942 -0.677 -10.152 1.00 96.44 121 ALA A C 1
ATOM 895 O O . ALA A 1 121 ? -2.352 -0.149 -11.189 1.00 96.44 121 ALA A O 1
ATOM 896 N N . LEU A 1 122 ? -1.132 -1.740 -10.170 1.00 96.38 122 LEU A N 1
ATOM 897 C CA . LEU A 1 122 ? -0.640 -2.350 -11.407 1.00 96.38 122 LEU A CA 1
ATOM 898 C C . LEU A 1 122 ? -1.779 -2.911 -12.257 1.00 96.38 122 LEU A C 1
ATOM 900 O O . LEU A 1 122 ? -1.769 -2.734 -13.475 1.00 96.38 122 LEU A O 1
ATOM 904 N N . ASP A 1 123 ? -2.784 -3.515 -11.622 1.00 93.25 123 ASP A N 1
ATOM 905 C CA . ASP A 1 123 ? -3.944 -4.061 -12.327 1.00 93.25 123 ASP A CA 1
ATOM 906 C C . ASP A 1 123 ? -4.730 -2.956 -13.034 1.00 93.25 123 ASP A C 1
ATOM 908 O O . ASP A 1 123 ? -5.072 -3.082 -14.209 1.00 93.25 123 ASP A O 1
ATOM 912 N N . LEU A 1 124 ? -4.956 -1.833 -12.345 1.00 94.31 124 LEU A N 1
ATOM 913 C CA . LEU A 1 124 ? -5.669 -0.691 -12.908 1.00 94.31 124 LEU A CA 1
ATOM 914 C C . LEU A 1 124 ? -4.837 0.016 -13.992 1.00 94.31 124 LEU A C 1
ATOM 916 O O . LEU A 1 124 ? -5.387 0.439 -15.006 1.00 94.31 124 LEU A O 1
ATOM 920 N N . MET A 1 125 ? -3.519 0.120 -13.818 1.00 94.56 125 MET A N 1
ATOM 921 C CA . MET A 1 125 ? -2.617 0.694 -14.821 1.00 94.56 125 MET A CA 1
ATOM 922 C C . MET A 1 125 ? -2.555 -0.160 -16.095 1.00 94.56 125 MET A C 1
ATOM 924 O O . MET A 1 125 ? -2.531 0.383 -17.197 1.00 94.56 125 MET A O 1
ATOM 928 N N . GLY A 1 126 ? -2.555 -1.487 -15.949 1.00 90.75 126 GLY A N 1
ATOM 929 C CA . GLY A 1 126 ? -2.521 -2.441 -17.056 1.00 90.75 126 GLY A CA 1
ATOM 930 C C . GLY A 1 126 ? -3.878 -2.723 -17.712 1.00 90.75 126 GLY A C 1
A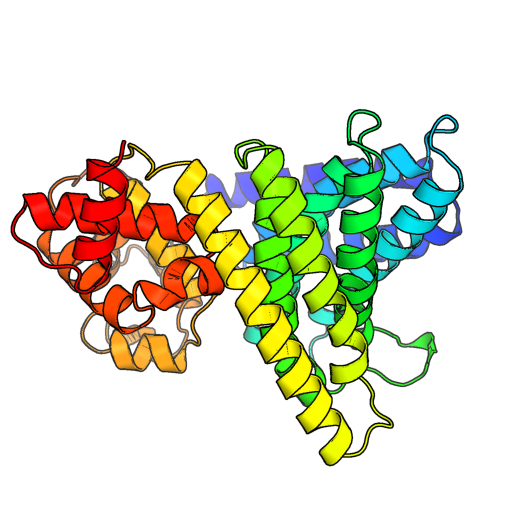TOM 931 O O . GLY A 1 126 ? -3.918 -3.409 -18.735 1.00 90.75 126 GLY A O 1
ATOM 932 N N . ASP A 1 127 ? -4.990 -2.245 -17.147 1.00 92.06 127 ASP A N 1
ATOM 933 C CA . ASP A 1 127 ? -6.332 -2.471 -17.689 1.00 92.06 127 ASP A CA 1
ATOM 934 C C . ASP A 1 127 ? -6.622 -1.532 -18.881 1.00 92.06 127 ASP A C 1
ATOM 936 O O . ASP A 1 127 ? -6.631 -0.307 -18.707 1.00 92.06 127 ASP A O 1
ATOM 940 N N . PRO A 1 128 ? -6.917 -2.061 -20.090 1.00 87.56 128 PRO A N 1
ATOM 941 C CA . PRO A 1 128 ? -7.317 -1.247 -21.241 1.00 87.56 128 PRO A CA 1
ATOM 942 C C . PRO A 1 128 ? -8.634 -0.480 -21.030 1.00 87.56 128 PRO A C 1
ATOM 944 O O . PRO A 1 128 ? -8.924 0.449 -21.783 1.00 87.56 128 PRO A O 1
ATOM 947 N N . GLY A 1 129 ? -9.446 -0.860 -20.038 1.00 90.56 129 GLY A N 1
ATOM 948 C CA . GLY A 1 129 ? -10.650 -0.136 -19.633 1.00 90.56 129 GLY A CA 1
ATOM 949 C C . GLY A 1 129 ? -10.381 1.115 -18.788 1.00 90.56 129 GLY A C 1
ATOM 950 O O . GLY A 1 129 ? -11.287 1.938 -18.616 1.00 90.56 129 GLY A O 1
ATOM 951 N N . THR A 1 130 ? -9.163 1.290 -18.270 1.00 92.94 130 THR A N 1
ATOM 952 C CA . THR A 1 130 ? -8.804 2.454 -17.456 1.00 92.94 130 THR A CA 1
ATOM 953 C C . THR A 1 130 ? -8.662 3.702 -18.333 1.00 92.94 130 THR A C 1
ATOM 955 O O . THR A 1 130 ? -7.969 3.660 -19.350 1.00 92.94 130 THR A O 1
ATOM 958 N N . PRO A 1 131 ? -9.279 4.842 -17.959 1.00 93.62 131 PRO A N 1
ATOM 959 C CA . PRO A 1 131 ? -9.120 6.091 -18.698 1.00 93.62 131 PRO A CA 1
ATOM 960 C C . PRO A 1 131 ? -7.639 6.490 -18.850 1.00 93.62 131 PRO A C 1
ATOM 962 O O . PRO A 1 131 ? -6.914 6.418 -17.853 1.00 93.62 131 PRO A O 1
ATOM 965 N N . PRO A 1 132 ? -7.189 6.964 -20.030 1.00 91.38 132 PRO A N 1
ATOM 966 C CA . PRO A 1 132 ? -5.784 7.306 -20.269 1.00 91.38 132 PRO A CA 1
ATOM 967 C C . PRO A 1 132 ? -5.216 8.311 -19.263 1.00 91.38 132 PRO A C 1
ATOM 969 O O . PRO A 1 132 ? -4.092 8.155 -18.799 1.00 91.38 132 PRO A O 1
ATOM 972 N N . GLU A 1 133 ? -6.009 9.305 -18.858 1.00 93.50 133 GLU A N 1
ATOM 973 C CA . GLU A 1 133 ? -5.586 10.290 -17.861 1.00 93.50 133 GLU A CA 1
ATOM 974 C C . GLU A 1 133 ? -5.357 9.647 -16.489 1.00 93.50 133 GLU A C 1
ATOM 976 O O . GLU A 1 133 ? -4.483 10.072 -15.742 1.00 93.50 133 GLU A O 1
ATOM 981 N N . LEU A 1 134 ? -6.134 8.619 -16.137 1.00 95.12 134 LEU A N 1
ATOM 982 C CA . LEU A 1 134 ? -5.933 7.884 -14.891 1.00 95.12 134 LEU A CA 1
ATOM 983 C C . LEU A 1 134 ? -4.711 6.963 -14.988 1.00 95.12 134 LEU A C 1
ATOM 985 O O . LEU A 1 134 ? -3.957 6.896 -14.026 1.00 95.12 134 LEU A O 1
ATOM 989 N N . GLN A 1 135 ? -4.474 6.311 -16.131 1.00 94.69 135 GLN A N 1
ATOM 990 C CA . GLN A 1 135 ? -3.250 5.528 -16.358 1.00 94.69 135 GLN A CA 1
ATOM 991 C C . GLN A 1 135 ? -1.990 6.401 -16.236 1.00 94.69 135 GLN A C 1
ATOM 993 O O . GLN A 1 135 ? -1.028 5.999 -15.584 1.00 94.69 135 GLN A O 1
ATOM 998 N N . GLU A 1 136 ? -2.009 7.615 -16.797 1.00 94.81 136 GLU A N 1
ATOM 999 C CA . GLU A 1 136 ? -0.904 8.574 -16.674 1.00 94.81 136 GLU A CA 1
ATOM 1000 C C . GLU A 1 136 ? -0.658 8.975 -15.211 1.00 94.81 136 GLU A C 1
ATOM 1002 O O . GLU A 1 136 ? 0.480 8.931 -14.742 1.00 94.81 136 GLU A O 1
ATOM 1007 N N . GLU A 1 137 ? -1.714 9.306 -14.459 1.00 97.56 137 GLU A N 1
ATOM 1008 C CA . GLU A 1 137 ? -1.591 9.648 -13.036 1.00 97.56 137 GLU A CA 1
ATOM 1009 C C . GLU A 1 137 ? -1.074 8.450 -12.213 1.00 97.56 137 GLU A C 1
ATOM 1011 O O . GLU A 1 137 ? -0.244 8.641 -11.328 1.00 97.56 137 GLU A O 1
ATOM 1016 N N . LEU A 1 138 ? -1.489 7.212 -12.520 1.00 97.56 138 LEU A N 1
ATOM 1017 C CA . LEU A 1 138 ? -0.952 6.002 -11.880 1.00 97.56 138 LEU A CA 1
ATOM 1018 C C . LEU A 1 138 ? 0.543 5.825 -12.160 1.00 97.56 138 LEU A C 1
ATOM 1020 O O . LEU A 1 138 ? 1.296 5.558 -11.225 1.00 97.56 138 LEU A O 1
ATOM 1024 N N . ASN A 1 139 ? 0.999 6.046 -13.396 1.00 96.75 139 ASN A N 1
ATOM 1025 C CA . ASN A 1 139 ? 2.428 6.019 -13.706 1.00 96.75 139 ASN A CA 1
ATOM 1026 C C . ASN A 1 139 ? 3.200 7.085 -12.907 1.00 96.75 139 ASN A C 1
ATOM 1028 O O . ASN A 1 139 ? 4.224 6.780 -12.299 1.00 96.75 139 ASN A O 1
ATOM 1032 N N . LEU A 1 140 ? 2.677 8.317 -12.844 1.00 97.50 140 LEU A N 1
ATOM 1033 C CA . LEU A 1 140 ? 3.277 9.423 -12.080 1.00 97.50 140 LEU A CA 1
ATOM 1034 C C . LEU A 1 140 ? 3.311 9.175 -10.563 1.00 97.50 140 LEU A C 1
ATOM 1036 O O . LEU A 1 140 ? 4.079 9.825 -9.851 1.00 97.50 140 LEU A O 1
ATOM 1040 N N . ILE A 1 141 ? 2.487 8.256 -10.057 1.00 98.25 141 ILE A N 1
ATOM 1041 C CA . ILE A 1 141 ? 2.531 7.788 -8.670 1.00 98.25 141 ILE A CA 1
ATOM 1042 C C . ILE A 1 141 ? 3.564 6.673 -8.512 1.00 98.25 141 ILE A C 1
ATOM 1044 O O . ILE A 1 141 ? 4.414 6.749 -7.622 1.00 98.25 141 ILE A O 1
ATOM 1048 N N . LEU A 1 142 ? 3.463 5.632 -9.343 1.00 97.62 142 LEU A N 1
ATOM 1049 C CA . LEU A 1 142 ? 4.207 4.390 -9.173 1.00 97.62 142 LEU A CA 1
ATOM 1050 C C . LEU A 1 142 ? 5.689 4.570 -9.455 1.00 97.62 142 LEU A C 1
ATOM 1052 O O . LEU A 1 142 ? 6.486 4.209 -8.599 1.00 97.62 142 LEU A O 1
ATOM 1056 N N . GLU A 1 143 ? 6.060 5.196 -10.571 1.00 95.50 143 GLU A N 1
ATOM 1057 C CA . GLU A 1 143 ? 7.459 5.358 -10.972 1.00 95.50 143 GLU A CA 1
ATOM 1058 C C . GLU A 1 143 ? 8.343 5.974 -9.862 1.00 95.50 143 GLU A C 1
ATOM 1060 O O . GLU A 1 143 ? 9.331 5.344 -9.470 1.00 95.50 143 GLU A O 1
ATOM 1065 N N . PRO A 1 144 ? 8.024 7.148 -9.274 1.00 94.94 144 PRO A N 1
ATOM 1066 C CA . PRO A 1 144 ? 8.840 7.700 -8.193 1.00 94.94 144 PRO A CA 1
ATOM 1067 C C . PRO A 1 144 ? 8.746 6.893 -6.891 1.00 94.94 144 PRO A C 1
ATOM 1069 O O . PRO A 1 144 ? 9.723 6.838 -6.140 1.00 94.94 144 PRO A O 1
ATOM 1072 N N . LEU A 1 145 ? 7.594 6.278 -6.600 1.00 95.69 145 LEU A N 1
ATOM 1073 C CA . LEU A 1 145 ? 7.393 5.491 -5.385 1.00 95.69 145 LEU A CA 1
ATOM 1074 C C . LEU A 1 145 ? 8.237 4.211 -5.409 1.00 95.69 145 LEU A C 1
ATOM 1076 O O . LEU A 1 145 ? 9.019 3.978 -4.486 1.00 95.69 145 LEU A O 1
ATOM 1080 N N . THR A 1 146 ? 8.135 3.411 -6.470 1.00 94.25 146 THR A N 1
ATOM 1081 C CA . THR A 1 146 ? 8.880 2.156 -6.609 1.00 94.25 146 THR A CA 1
ATOM 1082 C C . THR A 1 146 ? 10.366 2.407 -6.815 1.00 94.25 146 THR A C 1
ATOM 1084 O O . THR A 1 146 ? 11.175 1.667 -6.257 1.00 94.25 146 THR A O 1
ATOM 1087 N N . ALA A 1 147 ? 10.756 3.500 -7.480 1.00 91.06 147 ALA A N 1
ATOM 1088 C CA . ALA A 1 147 ? 12.156 3.909 -7.559 1.00 91.06 147 ALA A CA 1
ATOM 1089 C C . ALA A 1 147 ? 12.754 4.172 -6.170 1.00 91.06 147 ALA A C 1
ATOM 1091 O O . ALA A 1 147 ? 13.847 3.698 -5.868 1.00 91.06 147 ALA A O 1
ATOM 1092 N N . VAL A 1 148 ? 12.046 4.901 -5.300 1.00 90.00 148 VAL A N 1
ATOM 1093 C CA . VAL A 1 148 ? 12.512 5.177 -3.932 1.00 90.00 148 VAL A CA 1
ATOM 1094 C C . VAL A 1 148 ? 12.587 3.909 -3.082 1.00 90.00 148 VAL A C 1
ATOM 1096 O O . VAL A 1 148 ? 13.543 3.750 -2.325 1.00 90.00 148 VAL A O 1
ATOM 1099 N N . LEU A 1 149 ? 11.640 2.981 -3.236 1.00 88.75 149 LEU A N 1
ATOM 1100 C CA . LEU A 1 149 ? 11.701 1.680 -2.563 1.00 88.75 149 LEU A CA 1
ATOM 1101 C C . LEU A 1 149 ? 12.892 0.836 -3.056 1.00 88.75 149 LEU A C 1
ATOM 1103 O O . LEU A 1 149 ? 13.569 0.190 -2.256 1.00 88.75 149 LEU A O 1
ATOM 1107 N N . ALA A 1 150 ? 13.196 0.885 -4.355 1.00 87.06 150 ALA A N 1
ATOM 1108 C CA . ALA A 1 150 ? 14.288 0.130 -4.964 1.00 87.06 150 ALA A CA 1
ATOM 1109 C C . ALA A 1 150 ? 15.688 0.652 -4.591 1.00 87.06 150 ALA A C 1
ATOM 1111 O O . ALA A 1 150 ? 16.643 -0.128 -4.591 1.00 87.06 150 ALA A O 1
ATOM 1112 N N . GLN A 1 151 ? 15.838 1.927 -4.207 1.00 75.69 151 GLN A N 1
ATOM 1113 C CA . GLN A 1 151 ? 17.132 2.525 -3.820 1.00 75.69 151 GLN A CA 1
ATOM 1114 C C . GLN A 1 151 ? 17.834 1.804 -2.649 1.00 75.69 151 GLN A C 1
ATOM 1116 O O . GLN A 1 151 ? 19.048 1.929 -2.480 1.00 75.69 151 GLN A O 1
ATOM 1121 N N . GLY A 1 152 ? 17.110 1.005 -1.857 1.00 57.69 152 GLY A N 1
ATOM 1122 C CA . GLY A 1 152 ? 17.697 0.143 -0.824 1.00 57.69 152 GLY A CA 1
ATOM 1123 C C . GLY A 1 152 ? 18.509 -1.048 -1.356 1.00 57.69 152 GLY A C 1
ATOM 1124 O O . GLY A 1 152 ? 19.254 -1.656 -0.596 1.00 57.69 152 GLY A O 1
ATOM 1125 N N . SER A 1 153 ? 18.398 -1.376 -2.647 1.00 54.12 153 SER A N 1
ATOM 1126 C CA . SER A 1 153 ? 18.815 -2.675 -3.205 1.00 54.12 153 SER A CA 1
ATOM 1127 C C . SER A 1 153 ? 19.847 -2.606 -4.339 1.00 54.12 153 SER A C 1
ATOM 1129 O O . SER A 1 153 ? 20.303 -3.643 -4.829 1.00 54.12 153 SER A O 1
ATOM 1131 N N . ASP A 1 154 ? 20.237 -1.402 -4.766 1.00 46.75 154 ASP A N 1
ATOM 1132 C CA . ASP A 1 154 ? 20.984 -1.225 -6.011 1.00 46.75 154 ASP A CA 1
ATOM 1133 C C . ASP A 1 154 ? 22.500 -1.451 -5.842 1.00 46.75 154 ASP A C 1
ATOM 1135 O O . ASP A 1 154 ? 23.297 -0.544 -5.587 1.00 46.75 154 ASP A O 1
ATOM 1139 N N . GLY A 1 155 ? 22.916 -2.706 -6.025 1.00 40.47 155 GLY A N 1
ATOM 1140 C CA . GLY A 1 155 ? 24.325 -3.111 -6.096 1.00 40.47 155 GLY A CA 1
ATOM 1141 C C . GLY A 1 155 ? 25.049 -2.675 -7.380 1.00 40.47 155 GLY A C 1
ATOM 1142 O O . GLY A 1 155 ? 26.275 -2.731 -7.431 1.00 40.47 155 GLY A O 1
ATOM 1143 N N . VAL A 1 156 ? 24.328 -2.210 -8.409 1.00 37.50 156 VAL A N 1
ATOM 1144 C CA . VAL A 1 156 ? 24.904 -1.815 -9.714 1.00 37.50 156 VAL A CA 1
ATOM 1145 C C . VAL A 1 156 ? 25.606 -0.451 -9.643 1.00 37.50 156 VAL A C 1
ATOM 1147 O O . VAL A 1 156 ? 26.605 -0.228 -10.323 1.00 37.50 156 VAL A O 1
ATOM 1150 N N . SER A 1 157 ? 25.147 0.431 -8.752 1.00 39.44 157 SER A N 1
ATOM 1151 C CA . SER A 1 157 ? 25.722 1.769 -8.537 1.00 39.44 157 SER A CA 1
ATOM 1152 C C . SER A 1 157 ? 26.724 1.821 -7.373 1.00 39.44 157 SER A C 1
ATOM 1154 O O . SER A 1 157 ? 27.275 2.882 -7.075 1.00 39.44 157 SER A O 1
ATOM 1156 N N . GLY A 1 158 ? 26.950 0.694 -6.682 1.00 38.25 158 GLY A N 1
ATOM 1157 C CA . GLY A 1 158 ? 27.834 0.610 -5.513 1.00 38.25 158 GLY A CA 1
ATOM 1158 C C . GLY A 1 158 ? 27.372 1.434 -4.304 1.00 38.25 158 GLY A C 1
ATOM 1159 O O . GLY A 1 158 ? 28.181 1.731 -3.424 1.00 38.25 158 GLY A O 1
ATOM 1160 N N . ARG A 1 159 ? 26.096 1.840 -4.259 1.00 45.69 159 ARG A N 1
ATOM 1161 C CA . ARG A 1 159 ? 25.557 2.720 -3.219 1.00 45.69 159 ARG A CA 1
ATOM 1162 C C . ARG A 1 159 ? 24.157 2.261 -2.814 1.00 45.69 159 ARG A C 1
ATOM 1164 O O . ARG A 1 159 ? 23.165 2.760 -3.326 1.00 45.69 159 ARG A O 1
ATOM 1171 N N . SER A 1 160 ? 24.096 1.313 -1.884 1.00 55.31 160 SER A N 1
ATOM 1172 C CA . SER A 1 160 ? 22.859 0.974 -1.174 1.00 55.31 160 SER A CA 1
ATOM 1173 C C . SER A 1 160 ? 22.447 2.150 -0.289 1.00 55.31 160 SER A C 1
ATOM 1175 O O . SER A 1 160 ? 23.300 2.720 0.402 1.00 55.31 160 SER A O 1
ATOM 1177 N N . ALA A 1 161 ? 21.161 2.514 -0.287 1.00 59.53 161 ALA A N 1
ATOM 1178 C CA . ALA A 1 161 ? 20.645 3.474 0.683 1.00 59.53 161 ALA A CA 1
ATOM 1179 C C . ALA A 1 161 ? 20.958 2.983 2.104 1.00 59.53 161 ALA A C 1
ATOM 1181 O O . ALA A 1 161 ? 20.709 1.831 2.465 1.00 59.53 161 ALA A O 1
ATOM 1182 N N . SER A 1 162 ? 21.522 3.857 2.929 1.00 67.12 162 SER A N 1
ATOM 1183 C CA . SER A 1 162 ? 21.789 3.543 4.324 1.00 67.12 162 SER A CA 1
ATOM 1184 C C . SER A 1 162 ? 20.475 3.251 5.065 1.00 67.12 162 SER A C 1
ATOM 1186 O O . SER A 1 162 ? 19.431 3.838 4.756 1.00 67.12 162 SER A O 1
ATOM 1188 N N . PRO A 1 163 ? 20.499 2.438 6.136 1.00 66.62 163 PRO A N 1
ATOM 1189 C CA . PRO A 1 163 ? 19.330 2.249 6.996 1.00 66.62 163 PRO A CA 1
ATOM 1190 C C . PRO A 1 163 ? 18.742 3.555 7.560 1.00 66.62 163 PRO A C 1
ATOM 1192 O O . PRO A 1 163 ? 17.598 3.579 8.005 1.00 66.62 163 PRO A O 1
ATOM 1195 N N . ALA A 1 164 ? 19.509 4.650 7.592 1.00 70.50 164 ALA A N 1
ATOM 1196 C CA . ALA A 1 164 ? 19.012 5.968 7.982 1.00 70.50 164 ALA A CA 1
ATOM 1197 C C . ALA A 1 164 ? 18.178 6.630 6.870 1.00 70.50 164 ALA A C 1
ATOM 1199 O O . ALA A 1 164 ? 17.133 7.212 7.160 1.00 70.50 164 ALA A O 1
ATOM 1200 N N . GLU A 1 165 ? 18.605 6.511 5.612 1.00 72.56 165 GLU A N 1
ATOM 1201 C CA . GLU A 1 165 ? 17.873 7.017 4.444 1.00 72.56 165 GLU A CA 1
ATOM 1202 C C . GLU A 1 165 ? 16.564 6.252 4.242 1.00 72.56 165 GLU A C 1
ATOM 1204 O O . GLU A 1 165 ? 15.510 6.877 4.118 1.00 72.56 165 GLU A O 1
ATOM 1209 N N . MET A 1 166 ? 16.598 4.919 4.344 1.00 71.94 166 MET A N 1
ATOM 1210 C CA . MET A 1 166 ? 15.387 4.094 4.272 1.00 71.94 166 MET A CA 1
ATOM 1211 C C . MET A 1 166 ? 14.367 4.480 5.352 1.00 71.94 166 MET A C 1
ATOM 1213 O O . MET A 1 166 ? 13.200 4.714 5.051 1.00 71.94 166 MET A O 1
ATOM 1217 N N . ARG A 1 167 ? 14.803 4.660 6.609 1.00 75.25 167 ARG A N 1
ATOM 1218 C CA . ARG A 1 167 ? 13.914 5.114 7.697 1.00 75.25 167 ARG A CA 1
ATOM 1219 C C . ARG A 1 167 ? 13.331 6.506 7.458 1.00 75.25 167 ARG A C 1
ATOM 1221 O O . ARG A 1 167 ? 12.202 6.768 7.863 1.00 75.25 167 ARG A O 1
ATOM 1228 N N . ARG A 1 168 ? 14.089 7.409 6.831 1.00 79.19 168 ARG A N 1
ATOM 1229 C CA . ARG A 1 168 ? 13.618 8.764 6.517 1.00 79.19 168 ARG A CA 1
ATOM 1230 C C . ARG A 1 168 ? 12.519 8.745 5.452 1.00 79.19 168 ARG A C 1
ATOM 1232 O O . ARG A 1 168 ? 11.579 9.530 5.549 1.00 79.19 168 ARG A O 1
ATOM 1239 N N . LEU A 1 169 ? 12.641 7.864 4.461 1.00 85.50 169 LEU A N 1
ATOM 1240 C CA . LEU A 1 169 ? 11.718 7.762 3.328 1.00 85.50 169 LEU A CA 1
ATOM 1241 C C . LEU A 1 169 ? 10.514 6.859 3.605 1.00 85.50 169 LEU A C 1
ATOM 1243 O O . LEU A 1 169 ? 9.472 7.060 2.989 1.00 85.50 169 LEU A O 1
ATOM 1247 N N . ALA A 1 170 ? 10.620 5.943 4.572 1.00 83.69 170 ALA A N 1
ATOM 1248 C CA . ALA A 1 170 ? 9.558 5.013 4.947 1.00 83.69 170 ALA A CA 1
ATOM 1249 C C . ALA A 1 170 ? 8.217 5.716 5.225 1.00 83.69 170 ALA A C 1
ATOM 1251 O O . ALA A 1 170 ? 7.188 5.322 4.690 1.00 83.69 170 ALA A O 1
ATOM 1252 N N . GLY A 1 171 ? 8.225 6.802 6.007 1.00 86.88 171 GLY A N 1
ATOM 1253 C CA . GLY A 1 171 ? 7.008 7.560 6.321 1.00 86.88 171 GLY A CA 1
ATOM 1254 C C . GLY A 1 171 ? 6.343 8.185 5.083 1.00 86.88 171 GLY A C 1
ATOM 1255 O O . GLY A 1 171 ? 5.174 7.895 4.827 1.00 86.88 171 GLY A O 1
ATOM 1256 N N . PRO A 1 172 ? 7.060 9.031 4.316 1.00 92.06 172 PRO A N 1
ATOM 1257 C CA . PRO A 1 172 ? 6.554 9.606 3.070 1.00 92.06 172 PRO A CA 1
ATOM 1258 C C . PRO A 1 172 ? 6.086 8.571 2.037 1.00 92.06 172 PRO A C 1
ATOM 1260 O O . PRO A 1 172 ? 4.991 8.719 1.497 1.00 92.06 172 PRO A O 1
ATOM 1263 N N . ALA A 1 173 ? 6.872 7.517 1.793 1.00 93.25 173 ALA A N 1
ATOM 1264 C CA . ALA A 1 173 ? 6.536 6.469 0.830 1.00 93.25 173 ALA A CA 1
ATOM 1265 C C . ALA A 1 173 ? 5.277 5.696 1.250 1.00 93.25 173 ALA A C 1
ATOM 1267 O O . ALA A 1 173 ? 4.362 5.542 0.445 1.00 93.25 173 ALA A O 1
ATOM 1268 N N . ALA A 1 174 ? 5.174 5.308 2.526 1.00 90.19 174 ALA A N 1
ATOM 1269 C CA . ALA A 1 174 ? 3.989 4.636 3.055 1.00 90.19 174 ALA A CA 1
ATOM 1270 C C . ALA A 1 174 ? 2.731 5.519 2.980 1.00 90.19 174 ALA A C 1
ATOM 1272 O O . ALA A 1 174 ? 1.627 5.014 2.790 1.00 90.19 174 ALA A O 1
ATOM 1273 N N . GLU A 1 175 ? 2.869 6.843 3.129 1.00 92.25 175 GLU A N 1
ATOM 1274 C CA . GLU A 1 175 ? 1.743 7.772 2.975 1.00 92.25 175 GLU A CA 1
ATOM 1275 C C . GLU A 1 175 ? 1.219 7.819 1.538 1.00 92.25 175 GLU A C 1
ATOM 1277 O O . GLU A 1 175 ? 0.007 7.762 1.338 1.00 92.25 175 GLU A O 1
ATOM 1282 N N . VAL A 1 176 ? 2.122 7.879 0.556 1.00 96.12 176 VAL A N 1
ATOM 1283 C CA . VAL A 1 176 ? 1.756 7.831 -0.866 1.00 96.12 176 VAL A CA 1
ATOM 1284 C C . VAL A 1 176 ? 1.143 6.474 -1.208 1.00 96.12 176 VAL A C 1
ATOM 1286 O O . VAL A 1 176 ? 0.068 6.442 -1.793 1.00 96.12 176 VAL A O 1
ATOM 1289 N N . ALA A 1 177 ? 1.751 5.366 -0.776 1.00 94.75 177 ALA A N 1
ATOM 1290 C CA . ALA A 1 177 ? 1.266 4.021 -1.082 1.00 94.75 177 ALA A CA 1
ATOM 1291 C C . ALA A 1 177 ? -0.163 3.764 -0.570 1.00 94.75 177 ALA A C 1
ATOM 1293 O O . ALA A 1 177 ? -0.991 3.247 -1.310 1.00 94.75 177 ALA A O 1
ATOM 1294 N N . ARG A 1 178 ? -0.512 4.212 0.646 1.00 91.75 178 ARG A N 1
ATOM 1295 C CA . ARG A 1 178 ? -1.901 4.133 1.153 1.00 91.75 178 ARG A CA 1
ATOM 1296 C C . ARG A 1 178 ? -2.897 4.939 0.318 1.00 91.75 178 ARG A C 1
ATOM 1298 O O . ARG A 1 178 ? -4.075 4.596 0.239 1.00 91.75 178 ARG A O 1
ATOM 1305 N N . ALA A 1 179 ? -2.468 6.064 -0.248 1.00 95.12 179 ALA A N 1
ATOM 1306 C CA . ALA A 1 179 ? -3.313 6.822 -1.160 1.00 95.12 179 ALA A CA 1
ATOM 1307 C C . ALA A 1 179 ? -3.469 6.081 -2.497 1.00 95.12 179 ALA A C 1
ATOM 1309 O O . ALA A 1 179 ? -4.582 6.031 -3.015 1.00 95.12 179 ALA A O 1
ATOM 1310 N N . THR A 1 180 ? -2.403 5.446 -2.992 1.00 96.25 180 THR A N 1
ATOM 1311 C CA . THR A 1 180 ? -2.412 4.580 -4.180 1.00 96.25 180 THR A CA 1
ATOM 1312 C C . THR A 1 180 ? -3.394 3.422 -4.039 1.00 96.25 180 THR A C 1
ATOM 1314 O O . THR A 1 180 ? -4.266 3.284 -4.886 1.00 96.25 180 THR A O 1
ATOM 1317 N N . GLU A 1 181 ? -3.338 2.667 -2.941 1.00 94.00 181 GLU A N 1
ATOM 1318 C CA . GLU A 1 181 ? -4.281 1.578 -2.631 1.00 94.00 181 GLU A CA 1
ATOM 1319 C C . GLU A 1 181 ? -5.741 2.043 -2.752 1.00 94.00 181 GLU A C 1
ATOM 1321 O O . GLU A 1 181 ? -6.590 1.409 -3.379 1.00 94.00 181 GLU A O 1
ATOM 1326 N N . MET A 1 182 ? -6.032 3.230 -2.224 1.00 92.81 182 MET A N 1
ATOM 1327 C CA . MET A 1 182 ? -7.364 3.809 -2.303 1.00 92.81 182 MET A CA 1
ATOM 1328 C C . MET A 1 182 ? -7.756 4.262 -3.720 1.00 92.81 182 MET A C 1
ATOM 1330 O O . MET A 1 182 ? -8.944 4.245 -4.052 1.00 92.81 182 MET A O 1
ATOM 1334 N N . VAL A 1 183 ? -6.801 4.667 -4.561 1.00 95.44 183 VAL A N 1
ATOM 1335 C CA . VAL A 1 183 ? -7.044 4.920 -5.992 1.00 95.44 183 VAL A CA 1
ATOM 1336 C C . VAL A 1 183 ? -7.396 3.613 -6.704 1.00 95.44 183 VAL A C 1
ATOM 1338 O O . VAL A 1 183 ? -8.361 3.591 -7.473 1.00 95.44 183 VAL A O 1
ATOM 1341 N N . SER A 1 184 ? -6.659 2.540 -6.415 1.00 93.00 184 SER A N 1
ATOM 1342 C CA . SER A 1 184 ? -6.846 1.202 -6.989 1.00 93.00 184 SER A CA 1
ATOM 1343 C C . SER A 1 184 ? -8.171 0.560 -6.584 1.00 93.00 184 SER A C 1
ATOM 1345 O O . SER A 1 184 ? -8.736 -0.230 -7.337 1.00 93.00 184 SER A O 1
ATOM 1347 N N . ASP A 1 185 ? -8.709 0.923 -5.418 1.00 91.12 185 ASP A N 1
ATOM 1348 C CA . ASP A 1 185 ? -9.923 0.310 -4.894 1.00 91.12 185 ASP A CA 1
ATOM 1349 C C . ASP A 1 185 ? -11.144 0.538 -5.824 1.00 91.12 185 ASP A C 1
ATOM 1351 O O . ASP A 1 185 ? -11.534 1.686 -6.114 1.00 91.12 185 ASP A O 1
ATOM 1355 N N . PRO A 1 186 ? -11.826 -0.539 -6.265 1.00 88.75 186 PRO A N 1
ATOM 1356 C CA . PRO A 1 186 ? -12.959 -0.453 -7.181 1.00 88.75 186 PRO A CA 1
ATOM 1357 C C . PRO A 1 186 ? -14.161 0.290 -6.589 1.00 88.75 186 PRO A C 1
ATOM 1359 O O . PRO A 1 186 ? -14.917 0.903 -7.346 1.00 88.75 186 PRO A O 1
ATOM 1362 N N . LYS A 1 187 ? -14.333 0.298 -5.258 1.00 89.38 187 LYS A N 1
ATOM 1363 C CA . LYS A 1 187 ? -15.415 1.044 -4.595 1.00 89.38 187 LYS A CA 1
ATOM 1364 C C . LYS A 1 187 ? -15.072 2.518 -4.343 1.00 89.38 187 LYS A C 1
ATOM 1366 O O . LYS A 1 187 ? -15.923 3.229 -3.813 1.00 89.38 187 LYS A O 1
ATOM 1371 N N . THR A 1 188 ? -13.885 3.006 -4.711 1.00 90.81 188 THR A N 1
ATOM 1372 C CA . THR A 1 188 ? -13.618 4.452 -4.761 1.00 90.81 188 THR A CA 1
ATOM 1373 C C . THR A 1 188 ? -14.354 5.063 -5.960 1.00 90.81 188 THR A C 1
ATOM 1375 O O . THR A 1 188 ? -14.097 4.664 -7.097 1.00 90.81 188 THR A O 1
ATOM 1378 N N . PRO A 1 189 ? -15.274 6.027 -5.763 1.00 91.44 189 PRO A N 1
ATOM 1379 C CA . PRO A 1 189 ? -16.068 6.550 -6.872 1.00 91.44 189 PRO A CA 1
ATOM 1380 C C . PRO A 1 189 ? -15.200 7.247 -7.937 1.00 91.44 189 PRO A C 1
ATOM 1382 O O . PRO A 1 189 ? -14.222 7.901 -7.569 1.00 91.44 189 PRO A O 1
ATOM 1385 N N . PRO A 1 190 ? -15.547 7.180 -9.241 1.00 91.88 190 PRO A N 1
ATOM 1386 C CA . PRO A 1 190 ? -14.648 7.600 -10.322 1.00 91.88 190 PRO A CA 1
ATOM 1387 C C . PRO A 1 190 ? -14.137 9.041 -10.212 1.00 91.88 190 PRO A C 1
ATOM 1389 O O . PRO A 1 190 ? -12.949 9.290 -10.395 1.00 91.88 190 PRO A O 1
ATOM 1392 N N . GLN A 1 191 ? -15.007 9.994 -9.858 1.00 93.00 191 GLN A N 1
ATOM 1393 C CA . GLN A 1 191 ? -14.605 11.396 -9.716 1.00 93.00 191 GLN A CA 1
ATOM 1394 C C . GLN A 1 191 ? -13.581 11.577 -8.583 1.00 93.00 191 GLN A C 1
ATOM 1396 O O . GLN A 1 191 ? -12.574 12.264 -8.752 1.00 93.00 191 GLN A O 1
ATOM 1401 N N . GLN A 1 192 ? -13.834 10.951 -7.434 1.00 95.31 192 GLN A N 1
ATOM 1402 C CA . GLN A 1 192 ? -12.952 10.977 -6.271 1.00 95.31 192 GLN A CA 1
ATOM 1403 C C . GLN A 1 192 ? -11.656 10.209 -6.541 1.00 95.31 192 GLN A C 1
ATOM 1405 O O . GLN A 1 192 ? -10.603 10.650 -6.091 1.00 95.31 192 GLN A O 1
ATOM 1410 N N . ARG A 1 193 ? -11.712 9.117 -7.316 1.00 95.31 193 ARG A N 1
ATOM 1411 C CA . ARG A 1 193 ? -10.539 8.358 -7.761 1.00 95.31 193 ARG A CA 1
ATOM 1412 C C . ARG A 1 193 ? -9.592 9.242 -8.567 1.00 95.31 193 ARG A C 1
ATOM 1414 O O . ARG A 1 193 ? -8.419 9.316 -8.228 1.00 95.31 193 ARG A O 1
ATOM 1421 N N . SER A 1 194 ? -10.090 9.957 -9.578 1.00 95.56 194 SER A N 1
ATOM 1422 C CA . SER A 1 194 ? -9.256 10.849 -10.397 1.00 95.56 194 SER A CA 1
ATOM 1423 C C . SER A 1 194 ? -8.677 12.023 -9.599 1.00 95.56 194 SER A C 1
ATOM 1425 O O . SER A 1 194 ? -7.515 12.381 -9.779 1.00 95.56 194 SER A O 1
ATOM 1427 N N . GLU A 1 195 ? -9.460 12.627 -8.700 1.00 96.56 195 GLU A N 1
ATOM 1428 C CA . GLU A 1 195 ? -8.975 13.705 -7.825 1.00 96.56 195 GLU A CA 1
ATOM 1429 C C . GLU A 1 195 ? -7.884 13.215 -6.865 1.00 96.56 195 GLU A C 1
ATOM 1431 O O . GLU A 1 195 ? -6.868 13.891 -6.685 1.00 96.56 195 GLU A O 1
ATOM 1436 N N . LEU A 1 196 ? -8.078 12.030 -6.280 1.00 96.75 196 LEU A N 1
ATOM 1437 C CA . LEU A 1 196 ? -7.104 11.402 -5.400 1.00 96.75 196 LEU A CA 1
ATOM 1438 C C . LEU A 1 196 ? -5.836 10.999 -6.155 1.00 96.75 196 LEU A C 1
ATOM 1440 O O . LEU A 1 196 ? -4.750 11.300 -5.666 1.00 96.75 196 LEU A O 1
ATOM 1444 N N . ALA A 1 197 ? -5.953 10.397 -7.341 1.00 97.94 197 ALA A N 1
ATOM 1445 C CA . ALA A 1 197 ? -4.809 10.030 -8.174 1.00 97.94 197 ALA A CA 1
ATOM 1446 C C . ALA A 1 197 ? -3.930 11.254 -8.456 1.00 97.94 197 ALA A C 1
ATOM 1448 O O . ALA A 1 197 ? -2.748 11.254 -8.127 1.00 97.94 197 ALA A O 1
ATOM 1449 N N . ARG A 1 198 ? -4.530 12.365 -8.897 1.00 98.38 198 ARG A N 1
ATOM 1450 C CA . ARG A 1 198 ? -3.798 13.614 -9.142 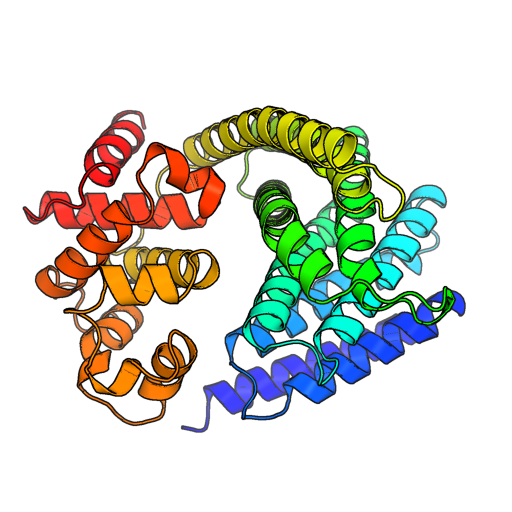1.00 98.38 198 ARG A CA 1
ATOM 1451 C C . ARG A 1 198 ? -3.109 14.176 -7.903 1.00 98.38 198 ARG A C 1
ATOM 1453 O O . ARG A 1 198 ? -1.974 14.649 -7.969 1.00 98.38 198 ARG A O 1
ATOM 1460 N N . ALA A 1 199 ? -3.798 14.191 -6.764 1.00 98.00 199 ALA A N 1
ATOM 1461 C CA . ALA A 1 199 ? -3.205 14.687 -5.524 1.00 98.00 199 ALA A CA 1
ATOM 1462 C C . ALA A 1 199 ? -2.053 13.783 -5.047 1.00 98.00 199 ALA A C 1
ATOM 1464 O O . ALA A 1 199 ? -1.039 14.286 -4.559 1.00 98.00 199 ALA A O 1
ATOM 1465 N N . THR A 1 200 ? -2.193 12.472 -5.247 1.00 98.25 200 THR A N 1
ATOM 1466 C CA . THR A 1 200 ? -1.184 11.460 -4.919 1.00 98.25 200 THR A CA 1
ATOM 1467 C C . THR A 1 200 ? 0.031 11.587 -5.832 1.00 98.25 200 THR A C 1
ATOM 1469 O O . THR A 1 200 ? 1.144 11.658 -5.322 1.00 98.25 200 THR A O 1
ATOM 1472 N N . ALA A 1 201 ? -0.160 11.752 -7.144 1.00 98.25 201 ALA A N 1
ATOM 1473 C CA . ALA A 1 201 ? 0.914 11.985 -8.111 1.00 98.25 201 ALA A CA 1
ATOM 1474 C C . ALA A 1 201 ? 1.745 13.225 -7.746 1.00 98.25 201 ALA A C 1
ATOM 1476 O O . ALA A 1 201 ? 2.975 13.197 -7.749 1.00 98.25 201 ALA A O 1
ATOM 1477 N N . GLN A 1 202 ? 1.090 14.313 -7.323 1.00 98.00 202 GLN A N 1
ATOM 1478 C CA . GLN A 1 202 ? 1.792 15.519 -6.870 1.00 98.00 202 GLN A CA 1
ATOM 1479 C C . GLN A 1 202 ? 2.627 15.310 -5.599 1.00 98.00 202 GLN A C 1
ATOM 1481 O O . GLN A 1 202 ? 3.647 15.980 -5.440 1.00 98.00 202 GLN A O 1
ATOM 1486 N N . ALA A 1 203 ? 2.194 14.444 -4.679 1.00 97.38 203 ALA A N 1
ATOM 1487 C CA . ALA A 1 203 ? 2.976 14.090 -3.496 1.00 97.38 203 ALA A CA 1
ATOM 1488 C C . ALA A 1 203 ? 4.125 13.135 -3.864 1.00 97.38 203 ALA A C 1
ATOM 1490 O O . ALA A 1 203 ? 5.271 13.379 -3.475 1.00 97.38 203 ALA A O 1
ATOM 1491 N N . ALA A 1 204 ? 3.841 12.113 -4.675 1.00 97.31 204 ALA A N 1
ATOM 1492 C CA . ALA A 1 204 ? 4.797 11.122 -5.159 1.00 97.31 204 ALA A CA 1
ATOM 1493 C C . ALA A 1 204 ? 5.969 11.766 -5.918 1.00 97.31 204 ALA A C 1
ATOM 1495 O O . ALA A 1 204 ? 7.127 11.446 -5.654 1.00 97.31 204 ALA A O 1
ATOM 1496 N N . ALA A 1 205 ? 5.696 12.776 -6.750 1.00 96.81 205 ALA A N 1
ATOM 1497 C CA . ALA A 1 205 ? 6.710 13.533 -7.490 1.00 96.81 205 ALA A CA 1
ATOM 1498 C C . ALA A 1 205 ? 7.767 14.225 -6.603 1.00 96.81 205 ALA A C 1
ATOM 1500 O O . ALA A 1 205 ? 8.816 14.641 -7.091 1.00 96.81 205 ALA A O 1
ATOM 1501 N N . THR A 1 206 ? 7.516 14.367 -5.297 1.00 95.69 206 THR A N 1
ATOM 1502 C CA . THR A 1 206 ? 8.475 14.966 -4.354 1.00 95.69 206 THR A CA 1
ATOM 1503 C C . THR A 1 206 ? 9.367 13.931 -3.661 1.00 95.69 206 THR A C 1
ATOM 1505 O O . THR A 1 206 ? 10.385 14.312 -3.079 1.00 95.69 206 THR A O 1
ATOM 1508 N N . LEU A 1 207 ? 9.042 12.634 -3.757 1.00 92.94 207 LEU A N 1
ATOM 1509 C CA . LEU A 1 207 ? 9.811 11.550 -3.140 1.00 92.94 207 LEU A CA 1
ATOM 1510 C C . LEU A 1 207 ? 11.277 11.508 -3.615 1.00 92.94 207 LEU A C 1
ATOM 1512 O O . LEU A 1 207 ? 12.150 11.423 -2.748 1.00 92.94 207 LEU A O 1
ATOM 1516 N N . PRO A 1 208 ? 11.601 11.668 -4.918 1.00 90.50 208 PRO A N 1
ATOM 1517 C CA . PRO A 1 208 ? 12.997 11.658 -5.366 1.00 90.50 208 PRO A CA 1
ATOM 1518 C C . PRO A 1 208 ? 13.841 12.781 -4.743 1.00 90.50 208 PRO A C 1
ATOM 1520 O O . PRO A 1 208 ? 15.005 12.585 -4.408 1.00 90.50 208 PRO A O 1
ATOM 1523 N N . ALA A 1 209 ? 13.251 13.960 -4.518 1.00 88.62 209 ALA A N 1
ATOM 1524 C CA . ALA A 1 209 ? 13.946 15.078 -3.878 1.00 88.62 209 ALA A CA 1
ATOM 1525 C C . ALA A 1 209 ? 14.200 14.837 -2.378 1.00 88.62 209 ALA A C 1
ATOM 1527 O O . ALA A 1 209 ? 15.141 15.386 -1.805 1.00 88.62 209 ALA A O 1
ATOM 1528 N N . LEU A 1 210 ? 13.378 14.010 -1.720 1.00 86.44 210 LEU A N 1
ATOM 1529 C CA . LEU A 1 210 ? 13.628 13.587 -0.340 1.00 86.44 210 LEU A CA 1
ATOM 1530 C C . LEU A 1 210 ? 14.788 12.595 -0.254 1.00 86.44 210 LEU A C 1
ATOM 1532 O O . LEU A 1 210 ? 15.493 12.583 0.761 1.00 86.44 210 LEU A O 1
ATOM 1536 N N . SER A 1 211 ? 14.970 11.789 -1.301 1.00 79.12 211 SER A N 1
ATOM 1537 C CA . SER A 1 211 ? 15.975 10.734 -1.379 1.00 79.12 211 SER A CA 1
ATOM 1538 C C . SER A 1 211 ? 17.300 11.185 -1.996 1.00 79.12 211 SER A C 1
ATOM 1540 O O . SER A 1 211 ? 18.199 10.362 -2.104 1.00 79.12 211 SER A O 1
ATOM 1542 N N . ASP A 1 212 ? 17.448 12.458 -2.390 1.00 79.50 212 ASP A N 1
ATOM 1543 C CA . ASP A 1 212 ? 18.667 12.962 -3.034 1.00 79.50 212 ASP A CA 1
ATOM 1544 C C . ASP A 1 212 ? 19.877 12.943 -2.069 1.00 79.50 212 ASP A C 1
ATOM 1546 O O . ASP A 1 212 ? 19.930 13.742 -1.119 1.00 79.50 212 ASP A O 1
ATOM 1550 N N . PRO A 1 213 ? 20.882 12.072 -2.308 1.00 68.94 213 PRO A N 1
ATOM 1551 C CA . PRO A 1 213 ? 22.067 11.966 -1.461 1.00 68.94 213 PRO A CA 1
ATOM 1552 C C . PRO A 1 213 ? 23.064 13.116 -1.683 1.00 68.94 213 PRO A C 1
ATOM 1554 O O . PRO A 1 213 ? 24.005 13.266 -0.901 1.00 68.94 213 PRO A O 1
ATOM 1557 N N . GLY A 1 214 ? 22.907 13.901 -2.756 1.00 72.62 214 GLY A N 1
ATOM 1558 C CA . GLY A 1 214 ? 23.710 15.089 -3.056 1.00 72.62 214 GLY A CA 1
ATOM 1559 C C . GLY A 1 214 ? 23.125 16.388 -2.496 1.00 72.62 214 GLY A C 1
ATOM 1560 O O . GLY A 1 214 ? 23.814 17.412 -2.485 1.00 72.62 214 GLY A O 1
ATOM 1561 N N . GLY A 1 215 ? 21.881 16.354 -2.013 1.00 77.19 215 GLY A N 1
ATOM 1562 C CA . GLY A 1 215 ? 21.169 17.521 -1.508 1.00 77.19 215 GLY A CA 1
ATOM 1563 C C . GLY A 1 215 ? 21.750 18.059 -0.200 1.00 77.19 215 GLY A C 1
ATOM 1564 O O . GLY A 1 215 ? 22.100 17.309 0.715 1.00 77.19 215 GLY A O 1
ATOM 1565 N N . SER A 1 216 ? 21.811 19.386 -0.068 1.00 82.94 216 SER A N 1
ATOM 1566 C CA . SER A 1 216 ? 22.163 20.011 1.210 1.00 82.94 216 SER A CA 1
ATOM 1567 C C . SER A 1 216 ? 21.065 19.773 2.259 1.00 82.94 216 SER A C 1
ATOM 1569 O O . SER A 1 216 ? 19.904 19.551 1.917 1.00 82.94 216 SER A O 1
ATOM 1571 N N . GLN A 1 217 ? 21.380 19.908 3.554 1.00 83.25 217 GLN A N 1
ATOM 1572 C CA . GLN A 1 217 ? 20.355 19.852 4.615 1.00 83.25 217 GLN A CA 1
ATOM 1573 C C . GLN A 1 217 ? 19.221 20.872 4.395 1.00 83.25 217 GLN A C 1
ATOM 1575 O O . GLN A 1 217 ? 18.069 20.607 4.733 1.00 83.25 217 GLN A O 1
ATOM 1580 N N . SER A 1 218 ? 19.538 22.033 3.810 1.00 87.25 218 SER A N 1
ATOM 1581 C CA . SER A 1 218 ? 18.550 23.064 3.471 1.00 87.25 218 SER A CA 1
ATOM 1582 C C . SER A 1 218 ? 17.609 22.596 2.362 1.00 87.25 218 SER A C 1
ATOM 1584 O O . SER A 1 218 ? 16.398 22.783 2.458 1.00 87.25 218 SER A O 1
ATOM 1586 N N . ASP A 1 219 ? 18.143 21.938 1.334 1.00 88.00 219 ASP A N 1
ATOM 1587 C CA . ASP A 1 219 ? 17.338 21.421 0.224 1.00 88.00 219 ASP A CA 1
ATOM 1588 C C . ASP A 1 219 ? 16.481 20.238 0.670 1.00 88.00 219 ASP A C 1
ATOM 1590 O O . ASP A 1 219 ? 15.299 20.179 0.343 1.00 88.00 219 ASP A O 1
ATOM 1594 N N . GLN A 1 220 ? 17.021 19.381 1.537 1.00 83.94 220 GLN A N 1
ATOM 1595 C CA . GLN A 1 220 ? 16.270 18.311 2.188 1.00 83.94 220 GLN A CA 1
ATOM 1596 C C . GLN A 1 220 ? 15.111 18.845 3.043 1.00 83.94 220 GLN A C 1
ATOM 1598 O O . GLN A 1 220 ? 14.006 18.306 2.980 1.00 83.94 220 GLN A O 1
ATOM 1603 N N . ALA A 1 221 ? 15.325 19.916 3.814 1.00 88.56 221 ALA A N 1
ATOM 1604 C CA . ALA A 1 221 ? 14.269 20.547 4.605 1.00 88.56 221 ALA A CA 1
ATOM 1605 C C . ALA A 1 221 ? 13.187 21.190 3.720 1.00 88.56 221 ALA A C 1
ATOM 1607 O O . ALA A 1 221 ? 11.997 21.069 4.013 1.00 88.56 221 ALA A O 1
ATOM 1608 N N . LYS A 1 222 ? 13.579 21.830 2.610 1.00 92.38 222 LYS A N 1
ATOM 1609 C CA . LYS A 1 222 ? 12.628 22.362 1.621 1.00 92.38 222 LYS A CA 1
ATOM 1610 C C . LYS A 1 222 ? 11.826 21.244 0.965 1.00 92.38 222 LYS A C 1
ATOM 1612 O O . LYS A 1 222 ? 10.610 21.363 0.891 1.00 92.38 222 LYS A O 1
ATOM 1617 N N . ALA A 1 223 ? 12.474 20.162 0.535 1.00 91.69 223 ALA A N 1
ATOM 1618 C CA . ALA A 1 223 ? 11.797 19.004 -0.041 1.00 91.69 223 ALA A CA 1
ATOM 1619 C C . ALA A 1 223 ? 10.792 18.402 0.953 1.00 91.69 223 ALA A C 1
ATOM 1621 O O . ALA A 1 223 ? 9.661 18.110 0.575 1.00 91.69 223 ALA A O 1
ATOM 1622 N N . GLN A 1 224 ? 11.155 18.313 2.238 1.00 91.56 224 GLN A N 1
ATOM 1623 C CA . GLN A 1 224 ? 10.252 17.862 3.302 1.00 91.56 224 GLN A CA 1
ATOM 1624 C C . GLN A 1 224 ? 9.028 18.774 3.453 1.00 91.56 224 GLN A C 1
ATOM 1626 O O . GLN A 1 224 ? 7.911 18.284 3.612 1.00 91.56 224 GLN A O 1
ATOM 1631 N N . GLU A 1 225 ? 9.221 20.091 3.403 1.00 94.38 225 GLU A N 1
ATOM 1632 C CA . GLU A 1 225 ? 8.127 21.058 3.501 1.00 94.38 225 GLU A CA 1
ATOM 1633 C C . GLU A 1 225 ? 7.217 21.021 2.266 1.00 94.38 225 GLU A C 1
ATOM 1635 O O . GLU A 1 225 ? 5.994 21.048 2.403 1.00 94.38 225 GLU A O 1
ATOM 1640 N N . VAL A 1 226 ? 7.790 20.887 1.066 1.00 95.88 226 VAL A N 1
ATOM 1641 C CA . VAL A 1 226 ? 7.021 20.718 -0.175 1.00 95.88 226 VAL A CA 1
ATOM 1642 C C . VAL A 1 226 ? 6.225 19.411 -0.138 1.00 95.88 226 VAL A C 1
ATOM 1644 O O . VAL A 1 226 ? 5.020 19.447 -0.398 1.00 95.88 226 VAL A O 1
ATOM 1647 N N . PHE A 1 227 ? 6.847 18.289 0.253 1.00 95.62 227 PHE A N 1
ATOM 1648 C CA . PHE A 1 227 ? 6.142 17.019 0.448 1.00 95.62 227 PHE A CA 1
ATOM 1649 C C . PHE A 1 227 ? 4.984 17.212 1.420 1.00 95.62 227 PHE A C 1
ATOM 1651 O O . PHE A 1 227 ? 3.859 16.888 1.070 1.00 95.62 227 PHE A O 1
ATOM 1658 N N . ARG A 1 228 ? 5.213 17.823 2.593 1.00 94.31 228 ARG A N 1
ATOM 1659 C CA . ARG A 1 228 ? 4.171 18.070 3.603 1.00 94.31 228 ARG A CA 1
ATOM 1660 C C . ARG A 1 228 ? 2.985 18.852 3.034 1.00 94.31 228 ARG A C 1
ATOM 1662 O O . ARG A 1 228 ? 1.842 18.500 3.296 1.00 94.31 228 ARG A O 1
ATOM 1669 N N . GLN A 1 229 ? 3.229 19.892 2.241 1.00 95.62 229 GLN A N 1
ATOM 1670 C CA . GLN A 1 229 ? 2.154 20.675 1.623 1.00 95.62 229 GLN A CA 1
ATOM 1671 C C . GLN A 1 229 ? 1.335 19.856 0.616 1.00 95.62 229 GLN A C 1
ATOM 1673 O O . GLN A 1 229 ? 0.106 19.944 0.612 1.00 95.62 229 GLN A O 1
ATOM 1678 N N . LYS A 1 230 ? 1.996 19.048 -0.223 1.00 97.06 230 LYS A N 1
ATOM 1679 C CA . LYS A 1 230 ? 1.329 18.169 -1.200 1.00 97.06 230 LYS A CA 1
ATOM 1680 C C . LYS A 1 230 ? 0.591 17.011 -0.526 1.00 97.06 230 LYS A C 1
ATOM 1682 O O . LYS A 1 230 ? -0.556 16.735 -0.860 1.00 97.06 230 LYS A O 1
ATOM 1687 N N . SER A 1 231 ? 1.211 16.431 0.492 1.00 94.56 231 SER A N 1
ATOM 1688 C CA . SER A 1 231 ? 0.665 15.429 1.406 1.00 94.56 231 SER A CA 1
ATOM 1689 C C . SER A 1 231 ? -0.645 15.896 2.049 1.00 94.56 231 SER A C 1
ATOM 1691 O O . SER A 1 231 ? -1.624 15.162 2.047 1.00 94.56 231 SER A O 1
ATOM 1693 N N . GLU A 1 232 ? -0.738 17.140 2.525 1.00 93.62 232 GLU A N 1
ATOM 1694 C CA . GLU A 1 232 ? -1.993 17.661 3.091 1.00 93.62 232 GLU A CA 1
ATOM 1695 C C . GLU A 1 232 ? -3.125 17.763 2.053 1.00 93.62 232 GLU A C 1
ATOM 1697 O O . GLU A 1 232 ? -4.292 17.547 2.384 1.00 93.62 232 GLU A O 1
ATOM 1702 N N . ALA A 1 233 ? -2.812 18.073 0.790 1.00 94.06 233 ALA A N 1
ATOM 1703 C CA . ALA A 1 233 ? -3.805 18.054 -0.286 1.00 94.06 233 ALA A CA 1
ATOM 1704 C C . ALA A 1 233 ? -4.256 16.620 -0.612 1.00 94.06 233 ALA A C 1
ATOM 1706 O O . ALA A 1 233 ? -5.455 16.372 -0.743 1.00 94.06 233 ALA A O 1
ATOM 1707 N N . MET A 1 234 ? -3.313 15.676 -0.662 1.00 96.25 234 MET A N 1
ATOM 1708 C CA . MET A 1 234 ? -3.583 14.246 -0.827 1.00 96.25 234 MET A CA 1
ATOM 1709 C C . MET A 1 234 ? -4.474 13.705 0.298 1.00 96.25 234 MET A C 1
ATOM 1711 O O . MET A 1 234 ? -5.512 13.116 0.016 1.00 96.25 234 MET A O 1
ATOM 1715 N N . LYS A 1 235 ? -4.163 14.002 1.565 1.00 93.50 235 LYS A N 1
ATOM 1716 C CA . LYS A 1 235 ? -4.970 13.600 2.732 1.00 93.50 235 LYS A CA 1
ATOM 1717 C C . LYS A 1 235 ? -6.408 14.111 2.666 1.00 93.50 235 LYS A C 1
ATOM 1719 O O . LYS A 1 235 ? -7.339 13.383 3.004 1.00 93.50 235 LYS A O 1
ATOM 1724 N N . LYS A 1 236 ? -6.613 15.346 2.197 1.00 92.62 236 LYS A N 1
ATOM 1725 C CA . LYS A 1 236 ? -7.962 15.896 1.972 1.00 92.62 236 LYS A CA 1
ATOM 1726 C C . LYS A 1 236 ? -8.707 15.149 0.868 1.00 92.62 236 LYS A C 1
ATOM 1728 O O . LYS A 1 236 ? -9.899 14.887 1.017 1.00 92.62 236 LYS A O 1
ATOM 1733 N N . ALA A 1 237 ? -8.023 14.792 -0.219 1.00 94.44 237 ALA A N 1
ATOM 1734 C CA . ALA A 1 237 ? -8.611 13.981 -1.281 1.00 94.44 237 ALA A CA 1
ATOM 1735 C C . ALA A 1 237 ? -8.954 12.563 -0.784 1.00 94.44 237 ALA A C 1
ATOM 1737 O O . ALA A 1 237 ? -10.038 12.072 -1.090 1.00 94.44 237 ALA A O 1
ATOM 1738 N N . GLN A 1 238 ? -8.105 11.951 0.055 1.00 92.88 238 GLN A N 1
ATOM 1739 C CA . GLN A 1 238 ? -8.387 10.661 0.702 1.00 92.88 238 GLN A CA 1
ATOM 1740 C C . GLN A 1 238 ? -9.634 10.750 1.581 1.00 92.88 238 GLN A C 1
ATOM 1742 O O . GLN A 1 238 ? -10.538 9.929 1.461 1.00 92.88 238 GLN A O 1
ATOM 1747 N N . GLU A 1 239 ? -9.738 11.776 2.430 1.00 90.12 239 GLU A N 1
ATOM 1748 C CA . GLU A 1 239 ? -10.923 11.972 3.267 1.00 90.12 239 GLU A CA 1
ATOM 1749 C C . GLU A 1 239 ? -12.191 12.156 2.424 1.00 90.12 239 GLU A C 1
ATOM 1751 O O . GLU A 1 239 ? -13.233 11.574 2.738 1.00 90.12 239 GLU A O 1
ATOM 1756 N N . LYS A 1 240 ? -12.122 12.927 1.334 1.00 90.88 240 LYS A N 1
ATOM 1757 C CA . LYS A 1 240 ? -13.251 13.116 0.414 1.00 90.88 240 LYS A CA 1
ATOM 1758 C C . LYS A 1 240 ? -13.657 11.804 -0.257 1.00 90.88 240 LYS A C 1
ATOM 1760 O O . LYS A 1 240 ? -14.847 11.493 -0.306 1.00 90.88 240 LYS A O 1
ATOM 1765 N N . ALA A 1 241 ? -12.684 11.032 -0.734 1.00 91.50 241 ALA A N 1
ATOM 1766 C CA . ALA A 1 241 ? -12.905 9.726 -1.338 1.00 91.50 241 ALA A CA 1
ATOM 1767 C C . ALA A 1 241 ? -13.521 8.738 -0.335 1.00 91.50 241 ALA A C 1
ATOM 1769 O O . ALA A 1 241 ? -14.492 8.066 -0.664 1.00 91.50 241 ALA A O 1
ATOM 1770 N N . ALA A 1 242 ? -13.041 8.718 0.911 1.00 87.69 242 ALA A N 1
ATOM 1771 C CA . ALA A 1 242 ? -13.542 7.827 1.957 1.00 87.69 242 ALA A CA 1
ATOM 1772 C C . ALA A 1 242 ? -14.968 8.213 2.347 1.00 87.69 242 ALA A C 1
ATOM 1774 O O . ALA A 1 242 ? -15.846 7.364 2.462 1.00 87.69 242 ALA A O 1
ATOM 1775 N N . SER A 1 243 ? -15.221 9.516 2.479 1.00 84.81 243 SER A N 1
ATOM 1776 C CA . SER A 1 243 ? -16.549 10.044 2.796 1.00 84.81 243 SER A CA 1
ATOM 1777 C C . SER A 1 243 ? -17.581 9.683 1.731 1.00 84.81 243 SER A C 1
ATOM 1779 O O . SER A 1 243 ? -18.719 9.395 2.077 1.00 84.81 243 SER A O 1
ATOM 1781 N N . ALA A 1 244 ? -17.188 9.652 0.455 1.00 87.06 244 ALA A N 1
ATOM 1782 C CA . ALA A 1 244 ? -18.081 9.275 -0.637 1.00 87.06 244 ALA A CA 1
ATOM 1783 C C . ALA A 1 244 ? -18.464 7.781 -0.632 1.00 87.06 244 ALA A C 1
ATOM 1785 O O . ALA A 1 244 ? -19.468 7.420 -1.239 1.00 87.06 244 ALA A O 1
ATOM 1786 N N . ARG A 1 245 ? -17.696 6.921 0.053 1.00 85.19 245 ARG A N 1
ATOM 1787 C CA . ARG A 1 245 ? -18.005 5.487 0.216 1.00 85.19 245 ARG A CA 1
ATOM 1788 C C . ARG A 1 245 ? -19.001 5.222 1.346 1.00 85.19 245 ARG A C 1
ATOM 1790 O O . ARG A 1 245 ? -19.655 4.185 1.340 1.00 85.19 245 ARG A O 1
ATOM 1797 N N . GLY A 1 246 ? -19.122 6.156 2.290 1.00 84.75 246 GLY A N 1
ATOM 1798 C CA . GLY A 1 246 ? -19.886 5.961 3.519 1.00 84.75 246 GLY A CA 1
ATOM 1799 C C . GLY A 1 246 ? -19.169 5.054 4.524 1.00 84.75 246 GLY A C 1
ATOM 1800 O O . GLY A 1 246 ? -18.168 4.407 4.223 1.00 84.75 246 GLY A O 1
ATOM 1801 N N . VAL A 1 247 ? -19.670 5.040 5.759 1.00 87.12 247 VAL A N 1
ATOM 1802 C CA . VAL A 1 247 ? -19.173 4.139 6.810 1.00 87.12 247 VAL A CA 1
ATOM 1803 C C . VAL A 1 247 ? -19.718 2.726 6.535 1.00 87.12 247 VAL A C 1
ATOM 1805 O O . VAL A 1 247 ? -20.924 2.611 6.311 1.00 87.12 247 VAL A O 1
ATOM 1808 N N . PRO A 1 248 ? -18.881 1.668 6.535 1.00 87.69 248 PRO A N 1
ATOM 1809 C CA . PRO A 1 248 ? -19.319 0.307 6.234 1.00 87.69 248 PRO A CA 1
ATOM 1810 C C . PRO A 1 248 ? -20.335 -0.180 7.264 1.00 87.69 248 PRO A C 1
ATOM 1812 O O . PRO A 1 248 ? -20.179 0.077 8.455 1.00 87.69 248 PRO A O 1
ATOM 1815 N N . ASP A 1 249 ? -21.351 -0.917 6.820 1.00 89.12 249 ASP A N 1
ATOM 1816 C CA . ASP A 1 249 ? -22.344 -1.519 7.710 1.00 89.12 249 ASP A CA 1
ATOM 1817 C C . ASP A 1 249 ? -21.943 -2.946 8.098 1.00 89.12 249 ASP A C 1
ATOM 1819 O O . ASP A 1 249 ? -22.479 -3.927 7.590 1.00 89.12 249 ASP A O 1
ATOM 1823 N N . VAL A 1 250 ? -20.935 -3.042 8.966 1.00 80.94 250 VAL A N 1
ATOM 1824 C CA . VAL A 1 250 ? -20.401 -4.313 9.485 1.00 80.94 250 VAL A CA 1
ATOM 1825 C C . VAL A 1 250 ? -20.528 -4.383 11.014 1.00 80.94 250 VAL A C 1
ATOM 1827 O O . VAL A 1 250 ? -20.649 -3.328 11.663 1.00 80.94 250 VAL A O 1
ATOM 1830 N N . PRO A 1 251 ? -20.536 -5.583 11.624 1.00 75.19 251 PRO A N 1
ATOM 1831 C CA . PRO A 1 251 ? -20.575 -5.746 13.078 1.00 75.19 251 PRO A CA 1
ATOM 1832 C C . PRO A 1 251 ? -19.386 -5.083 13.794 1.00 75.19 251 PRO A C 1
ATOM 1834 O O . PRO A 1 251 ? -18.346 -4.820 13.193 1.00 75.19 251 PRO A O 1
ATOM 1837 N N . LEU A 1 252 ? -19.527 -4.833 15.103 1.00 72.44 252 LEU A N 1
ATOM 1838 C CA . LEU A 1 252 ? -18.472 -4.217 15.922 1.00 72.44 252 LEU A CA 1
ATOM 1839 C C . LEU A 1 252 ? -17.153 -4.999 15.862 1.00 72.44 252 LEU A C 1
ATOM 1841 O O . LEU A 1 252 ? -16.107 -4.370 15.750 1.00 72.44 252 LEU A O 1
ATOM 1845 N N . GLY A 1 253 ? -17.201 -6.334 15.922 1.00 63.91 253 GLY A N 1
ATOM 1846 C CA . GLY A 1 253 ? -15.989 -7.158 15.942 1.00 63.91 253 GLY A CA 1
ATOM 1847 C C . GLY A 1 253 ? -15.145 -7.004 14.684 1.00 63.91 253 GLY A C 1
ATOM 1848 O O . GLY A 1 253 ? -13.985 -6.613 14.777 1.00 63.91 253 GLY A O 1
ATOM 1849 N N . GLU A 1 254 ? -15.773 -7.151 13.519 1.00 70.69 254 GLU A N 1
ATOM 1850 C CA . GLU A 1 254 ? -15.132 -6.941 12.218 1.00 70.69 254 GLU A CA 1
ATOM 1851 C C . GLU A 1 254 ? -14.589 -5.507 12.072 1.00 70.69 254 GLU A C 1
ATOM 1853 O O . GLU A 1 254 ? -13.444 -5.292 11.678 1.00 70.69 254 GLU A O 1
ATOM 1858 N N . ALA A 1 255 ? -15.376 -4.497 12.461 1.00 75.62 255 ALA A N 1
ATOM 1859 C CA . ALA A 1 255 ? -14.935 -3.104 12.409 1.00 75.62 255 ALA A CA 1
ATOM 1860 C C . ALA A 1 255 ? -13.720 -2.824 13.314 1.00 75.62 255 ALA A C 1
ATOM 1862 O O . ALA A 1 255 ? -12.795 -2.104 12.924 1.00 75.62 255 ALA A O 1
ATOM 1863 N N . ALA A 1 256 ? -13.730 -3.365 14.532 1.00 72.00 256 ALA A N 1
ATOM 1864 C CA . ALA A 1 256 ? -12.665 -3.177 15.509 1.00 72.00 256 ALA A CA 1
ATOM 1865 C C . ALA A 1 256 ? -11.383 -3.902 15.092 1.00 72.00 256 ALA A C 1
ATOM 1867 O O . ALA A 1 256 ? -10.297 -3.344 15.252 1.00 72.00 256 ALA A O 1
ATOM 1868 N N . GLU A 1 257 ? -11.502 -5.098 14.518 1.00 68.31 257 GLU A N 1
ATOM 1869 C CA . GLU A 1 257 ? -10.379 -5.864 13.989 1.00 68.31 257 GLU A CA 1
ATOM 1870 C C . GLU A 1 257 ? -9.667 -5.102 12.866 1.00 68.31 257 GLU A C 1
ATOM 1872 O O . GLU A 1 257 ? -8.484 -4.779 12.996 1.00 68.31 257 GLU A O 1
ATOM 1877 N N . VAL A 1 258 ? -10.399 -4.723 11.811 1.00 75.00 258 VAL A N 1
ATOM 1878 C CA . VAL A 1 258 ? -9.825 -4.001 10.663 1.00 75.00 258 VAL A CA 1
ATOM 1879 C C . VAL A 1 258 ? -9.186 -2.682 11.108 1.00 75.00 258 VAL A C 1
ATOM 1881 O O . VAL A 1 258 ? -8.087 -2.336 10.671 1.00 75.00 258 VAL A O 1
ATOM 1884 N N . CYS A 1 259 ? -9.837 -1.950 12.019 1.00 80.50 259 CYS A N 1
ATOM 1885 C CA . CYS A 1 259 ? -9.280 -0.720 12.578 1.00 80.50 259 CYS A CA 1
ATOM 1886 C C . CYS A 1 259 ? -7.977 -0.963 13.361 1.00 80.50 259 CYS A C 1
ATOM 1888 O O . CYS A 1 259 ? -6.998 -0.234 13.183 1.00 80.50 259 CYS A O 1
ATOM 1890 N N . THR A 1 260 ? -7.957 -1.975 14.232 1.00 75.50 260 THR A N 1
ATOM 1891 C CA . THR A 1 260 ? -6.813 -2.266 15.108 1.00 75.50 260 THR A CA 1
ATOM 1892 C C . THR A 1 260 ? -5.608 -2.719 14.295 1.00 75.50 260 THR A C 1
ATOM 1894 O O . THR A 1 260 ? -4.524 -2.158 14.468 1.00 75.50 260 THR A O 1
ATOM 1897 N N . ASN A 1 261 ? -5.811 -3.637 13.345 1.00 71.12 261 ASN A N 1
ATOM 1898 C CA . ASN A 1 261 ? -4.758 -4.126 12.454 1.00 71.12 261 ASN A CA 1
ATOM 1899 C C . ASN A 1 261 ? -4.136 -2.973 11.655 1.00 71.12 261 ASN A C 1
ATOM 1901 O O . ASN A 1 261 ? -2.914 -2.828 11.612 1.00 71.12 261 ASN A O 1
ATOM 1905 N N . ALA A 1 262 ? -4.964 -2.071 11.116 1.00 77.75 262 ALA A N 1
ATOM 1906 C CA . ALA A 1 262 ? -4.473 -0.905 10.386 1.00 77.75 262 ALA A CA 1
ATOM 1907 C C . ALA A 1 262 ? -3.672 0.066 11.268 1.00 77.75 262 ALA A C 1
ATOM 1909 O O . ALA A 1 262 ? -2.674 0.638 10.822 1.00 77.75 262 ALA A O 1
ATOM 1910 N N . ILE A 1 263 ? -4.071 0.271 12.527 1.00 78.44 263 ILE A N 1
ATOM 1911 C CA . ILE A 1 263 ? -3.313 1.121 13.458 1.00 78.44 263 ILE A CA 1
ATOM 1912 C C . ILE A 1 263 ? -1.986 0.465 13.839 1.00 78.44 263 ILE A C 1
ATOM 1914 O O . ILE A 1 263 ? -0.972 1.156 13.923 1.00 78.44 263 ILE A O 1
ATOM 1918 N N . PHE A 1 264 ? -1.963 -0.853 14.019 1.00 71.88 264 PHE A N 1
ATOM 1919 C CA . PHE A 1 264 ? -0.743 -1.581 14.365 1.00 71.88 264 PHE A CA 1
ATOM 1920 C C . PHE A 1 264 ? 0.257 -1.591 13.211 1.00 71.88 264 PHE A C 1
ATOM 1922 O O . PHE A 1 264 ? 1.447 -1.406 13.440 1.00 71.88 264 PHE A O 1
ATOM 1929 N N . ALA A 1 265 ? -0.227 -1.675 11.971 1.00 66.75 265 ALA A N 1
ATOM 1930 C CA . ALA A 1 265 ? 0.612 -1.581 10.781 1.00 66.75 265 ALA A CA 1
ATOM 1931 C C . ALA A 1 265 ? 1.194 -0.171 10.543 1.00 66.75 265 ALA A C 1
ATOM 1933 O O . ALA A 1 265 ? 2.148 -0.010 9.784 1.00 66.75 265 ALA A O 1
ATOM 1934 N N . THR A 1 266 ? 0.625 0.878 11.152 1.00 68.12 266 THR A N 1
ATOM 1935 C CA . THR A 1 266 ? 0.960 2.277 10.812 1.00 68.12 266 THR A CA 1
ATOM 1936 C C . THR A 1 266 ? 1.579 3.083 11.950 1.00 68.12 266 THR A C 1
ATOM 1938 O O . THR A 1 266 ? 2.284 4.068 11.699 1.00 68.12 266 THR A O 1
ATOM 1941 N N . VAL A 1 267 ? 1.336 2.712 13.206 1.00 70.94 267 VAL A N 1
ATOM 1942 C CA . VAL A 1 267 ? 1.833 3.427 14.384 1.00 70.94 267 VAL A CA 1
ATOM 1943 C C . VAL A 1 267 ? 3.046 2.700 14.949 1.00 70.94 267 VAL A C 1
ATOM 1945 O O . VAL A 1 267 ? 3.027 1.498 15.149 1.00 70.94 267 VAL A O 1
ATOM 1948 N N . SER A 1 268 ? 4.107 3.444 15.276 1.00 66.00 268 SER A N 1
ATOM 1949 C CA . SER A 1 268 ? 5.329 2.847 15.827 1.00 66.00 268 SER A CA 1
ATOM 1950 C C . SER A 1 268 ? 5.059 2.075 17.124 1.00 66.00 268 SER A C 1
ATOM 1952 O O . SER A 1 268 ? 4.387 2.620 18.011 1.00 66.00 268 SER A O 1
ATOM 1954 N N . ASP A 1 269 ? 5.727 0.938 17.318 1.00 61.62 269 ASP A N 1
ATOM 1955 C CA . ASP A 1 269 ? 5.639 0.126 18.542 1.00 61.62 269 ASP A CA 1
ATOM 1956 C C . ASP A 1 269 ? 5.864 0.930 19.823 1.00 61.62 269 ASP A C 1
ATOM 1958 O O .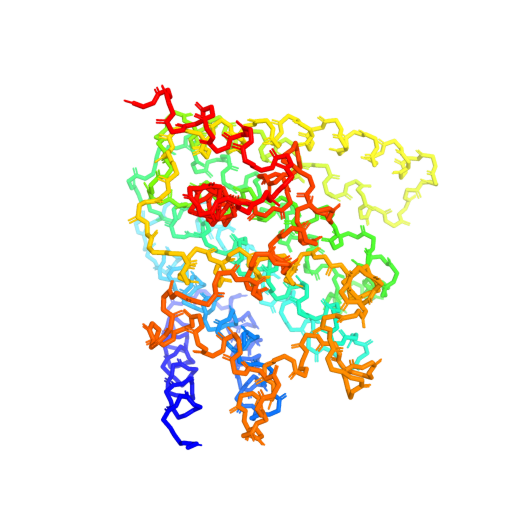 ASP A 1 269 ? 5.166 0.759 20.814 1.00 61.62 269 ASP A O 1
ATOM 1962 N N . ARG A 1 270 ? 6.786 1.902 19.814 1.00 64.31 270 ARG A N 1
ATOM 1963 C CA . ARG A 1 270 ? 7.022 2.781 20.975 1.00 64.31 270 ARG A CA 1
ATOM 1964 C C . ARG A 1 270 ? 5.795 3.622 21.345 1.00 64.31 270 ARG A C 1
ATOM 1966 O O . ARG A 1 270 ? 5.603 3.979 22.507 1.00 64.31 270 ARG A O 1
ATOM 1973 N N . ALA A 1 271 ? 5.019 4.061 20.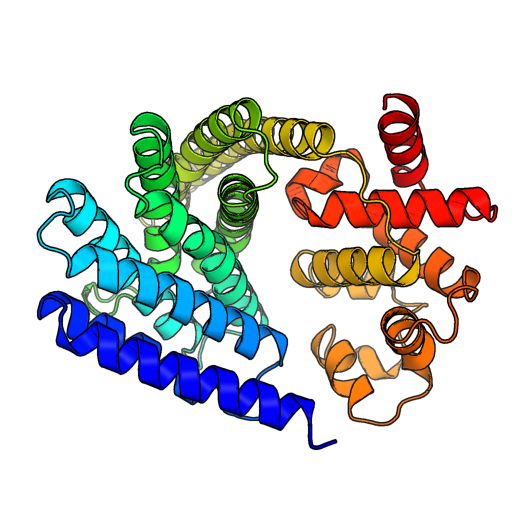360 1.00 68.12 271 ALA A N 1
ATOM 1974 C CA . ALA A 1 271 ? 3.798 4.822 20.602 1.00 68.12 271 ALA A CA 1
ATOM 1975 C C . ALA A 1 271 ? 2.659 3.891 21.033 1.00 68.12 271 ALA A C 1
ATOM 1977 O O . ALA A 1 271 ? 1.980 4.215 22.005 1.00 68.12 271 ALA A O 1
ATOM 1978 N N . LEU A 1 272 ? 2.527 2.727 20.386 1.00 64.88 272 LEU A N 1
ATOM 1979 C CA . LEU A 1 272 ? 1.587 1.677 20.782 1.00 64.88 272 LEU A CA 1
ATOM 1980 C C . LEU A 1 272 ? 1.836 1.228 22.225 1.00 64.88 272 LEU A C 1
ATOM 1982 O O . LEU A 1 272 ? 0.955 1.378 23.060 1.00 64.88 272 LEU A O 1
ATOM 1986 N N . GLY A 1 273 ? 3.055 0.807 22.559 1.00 63.19 273 GLY A N 1
ATOM 1987 C CA . GLY A 1 273 ? 3.422 0.326 23.891 1.00 63.19 273 GLY A CA 1
ATOM 1988 C C . GLY A 1 273 ? 3.211 1.363 24.995 1.00 63.19 273 GLY A C 1
ATOM 1989 O O . GLY A 1 273 ? 2.748 1.015 26.072 1.00 63.19 273 GLY A O 1
ATOM 1990 N N . ARG A 1 274 ? 3.455 2.657 24.731 1.00 70.81 274 ARG A N 1
ATOM 1991 C CA . ARG A 1 274 ? 3.158 3.723 25.709 1.00 70.81 274 ARG A CA 1
ATOM 1992 C C . ARG A 1 274 ? 1.662 3.945 25.915 1.00 70.81 274 ARG A C 1
ATOM 1994 O O . ARG A 1 274 ? 1.240 4.189 27.039 1.00 70.81 274 ARG A O 1
ATOM 2001 N N . THR A 1 275 ? 0.868 3.914 24.848 1.00 70.06 275 THR A N 1
ATOM 2002 C CA . THR A 1 275 ? -0.570 4.213 24.938 1.00 70.06 275 THR A CA 1
ATOM 2003 C C . THR A 1 275 ? -1.385 3.007 25.400 1.00 70.06 275 THR A C 1
ATOM 2005 O O . THR A 1 275 ? -2.391 3.170 26.089 1.00 70.06 275 THR A O 1
ATOM 2008 N N . LEU A 1 276 ? -0.933 1.801 25.062 1.00 68.31 276 LEU A N 1
ATOM 2009 C CA . LEU A 1 276 ? -1.577 0.537 25.398 1.00 68.31 276 LEU A CA 1
ATOM 2010 C C . LEU A 1 276 ? -0.965 -0.130 26.638 1.00 68.31 276 LEU A C 1
ATOM 2012 O O . LEU A 1 276 ? -1.401 -1.213 26.990 1.00 68.31 276 LEU A O 1
ATOM 2016 N N . GLN A 1 277 ? -0.011 0.499 27.337 1.00 63.81 277 GLN A N 1
ATOM 2017 C CA . GLN A 1 277 ? 0.774 -0.115 28.426 1.00 63.81 277 GLN A CA 1
ATOM 2018 C C . GLN A 1 277 ? -0.051 -0.869 29.486 1.00 63.81 277 GLN A C 1
ATOM 2020 O O . GLN A 1 277 ? 0.411 -1.862 30.030 1.00 63.81 277 GLN A O 1
ATOM 2025 N N . ASN A 1 278 ? -1.275 -0.415 29.771 1.00 60.09 278 ASN A N 1
ATOM 2026 C CA . ASN A 1 278 ? -2.162 -1.028 30.771 1.00 60.09 278 ASN A CA 1
ATOM 2027 C C . ASN A 1 278 ? -3.205 -1.992 30.178 1.00 60.09 278 ASN A C 1
ATOM 2029 O O . ASN A 1 278 ? -4.005 -2.553 30.919 1.00 60.09 278 ASN A O 1
ATOM 2033 N N . LEU A 1 279 ? -3.232 -2.121 28.853 1.00 58.41 279 LEU A N 1
ATOM 2034 C CA . LEU A 1 279 ? -4.073 -3.043 28.087 1.00 58.41 279 LEU A CA 1
ATOM 2035 C C . LEU A 1 279 ? -3.255 -4.207 27.512 1.00 58.41 279 LEU A C 1
ATOM 2037 O O . LEU A 1 279 ? -3.823 -5.244 27.190 1.00 58.41 279 LEU A O 1
ATOM 2041 N N . LEU A 1 280 ? -1.933 -4.046 27.384 1.00 50.66 280 LEU A N 1
ATOM 2042 C CA . LEU A 1 280 ? -1.038 -5.109 26.943 1.00 50.66 280 LEU A CA 1
ATOM 2043 C C . LEU A 1 280 ? -0.646 -6.000 28.132 1.00 50.66 280 LEU A C 1
ATOM 2045 O O . LEU A 1 280 ? -0.273 -5.484 29.190 1.00 50.66 280 LEU A O 1
ATOM 2049 N N . PRO A 1 281 ? -0.668 -7.334 27.981 1.00 47.56 281 PRO A N 1
ATOM 2050 C CA . PRO A 1 281 ? -0.133 -8.234 28.993 1.00 47.56 281 PRO A CA 1
ATOM 2051 C C . PRO A 1 281 ? 1.352 -7.924 29.278 1.00 47.56 281 PRO A C 1
ATOM 2053 O O . PRO A 1 281 ? 2.105 -7.684 28.333 1.00 47.56 281 PRO A O 1
ATOM 2056 N N . PRO A 1 282 ? 1.842 -8.026 30.533 1.00 45.59 282 PRO A N 1
ATOM 2057 C CA . PRO A 1 282 ? 3.237 -7.706 30.893 1.00 45.59 282 PRO A CA 1
ATOM 2058 C C . PRO A 1 282 ? 4.316 -8.456 30.088 1.00 45.59 282 PRO A C 1
ATOM 2060 O O . PRO A 1 282 ? 5.462 -8.030 30.001 1.00 45.59 282 PRO A O 1
ATOM 2063 N N . LYS A 1 283 ? 3.955 -9.592 29.487 1.00 42.53 283 LYS A N 1
ATOM 2064 C CA . LYS A 1 283 ? 4.814 -10.427 28.634 1.00 42.53 283 LYS A CA 1
ATOM 2065 C C . LYS A 1 283 ? 5.078 -9.850 27.233 1.00 42.53 283 LYS A C 1
ATOM 2067 O O . LYS A 1 283 ? 6.012 -10.313 26.591 1.00 42.53 283 LYS A O 1
ATOM 2072 N N . TRP A 1 284 ? 4.316 -8.848 26.784 1.00 41.53 284 TRP A N 1
ATOM 2073 C CA . TRP A 1 284 ? 4.440 -8.227 25.452 1.00 41.53 284 TRP A CA 1
ATOM 2074 C C . TRP A 1 284 ? 5.457 -7.085 25.373 1.00 41.53 284 TRP A C 1
ATOM 2076 O O . TRP A 1 284 ? 5.739 -6.587 24.284 1.00 41.53 284 TRP A O 1
ATOM 2086 N N . GLU A 1 285 ? 6.043 -6.669 26.501 1.00 39.19 285 GLU A N 1
ATOM 2087 C CA . GLU A 1 285 ? 7.018 -5.568 26.543 1.00 39.19 285 GLU A CA 1
ATOM 2088 C C . GLU A 1 285 ? 8.281 -5.828 25.690 1.00 39.19 285 GLU A C 1
ATOM 2090 O O . GLU A 1 285 ? 9.041 -4.894 25.439 1.00 39.19 285 GLU A O 1
ATOM 2095 N N . ASN A 1 286 ? 8.495 -7.065 25.213 1.00 35.78 286 ASN A N 1
ATOM 2096 C CA . ASN A 1 286 ? 9.729 -7.485 24.547 1.00 35.78 286 ASN A CA 1
ATOM 2097 C C . ASN A 1 286 ? 9.626 -7.769 23.030 1.00 35.78 286 ASN A C 1
ATOM 2099 O O . ASN A 1 286 ? 10.682 -7.747 22.399 1.00 35.78 286 ASN A O 1
ATOM 2103 N N . GLN A 1 287 ? 8.445 -8.032 22.429 1.00 35.09 287 GLN A N 1
ATOM 2104 C CA . GLN A 1 287 ? 8.327 -8.291 20.967 1.00 35.09 287 GLN A CA 1
ATOM 2105 C C . GLN A 1 287 ? 7.137 -7.621 20.232 1.00 35.09 287 GLN A C 1
ATOM 2107 O O . GLN A 1 287 ? 6.965 -7.852 19.038 1.00 35.09 287 GLN A O 1
ATOM 2112 N N . GLY A 1 288 ? 6.344 -6.745 20.866 1.00 42.44 288 GLY A N 1
ATOM 2113 C CA . GLY A 1 288 ? 5.392 -5.870 20.146 1.00 42.44 288 GLY A CA 1
ATOM 2114 C C . GLY A 1 288 ? 4.314 -6.601 19.319 1.00 42.44 288 GLY A C 1
ATOM 2115 O O . GLY A 1 288 ? 3.764 -7.606 19.765 1.00 42.44 288 GLY A O 1
ATOM 2116 N N . VAL A 1 289 ? 3.990 -6.090 18.119 1.00 37.91 289 VAL A N 1
ATOM 2117 C CA . VAL A 1 289 ? 2.961 -6.638 17.198 1.00 37.91 289 VAL A CA 1
ATOM 2118 C C . VAL A 1 289 ? 3.253 -8.093 16.775 1.00 37.91 289 VAL A C 1
ATOM 2120 O O . VAL A 1 289 ? 2.328 -8.840 16.470 1.00 37.91 289 VAL A O 1
ATOM 2123 N N . GLU A 1 290 ? 4.504 -8.567 16.835 1.00 35.78 290 GLU A N 1
ATOM 2124 C CA . GLU A 1 290 ? 4.809 -9.989 16.607 1.00 35.78 290 GLU A CA 1
ATOM 2125 C C . GLU A 1 290 ? 4.245 -10.909 17.707 1.00 35.78 290 GLU A C 1
ATOM 2127 O O . GLU A 1 290 ? 3.848 -12.036 17.412 1.00 35.78 290 GLU A O 1
ATOM 2132 N N . ASP A 1 291 ? 4.184 -10.455 18.965 1.00 39.56 291 ASP A N 1
ATOM 2133 C CA . ASP A 1 291 ? 3.578 -11.222 20.066 1.00 39.56 291 ASP A CA 1
ATOM 2134 C C . ASP A 1 291 ? 2.043 -11.221 19.988 1.00 39.56 291 ASP A C 1
ATOM 2136 O O . ASP A 1 291 ? 1.417 -12.196 20.405 1.00 39.56 291 ASP A O 1
ATOM 2140 N N . PHE A 1 292 ? 1.444 -10.182 19.392 1.00 42.31 292 PHE A N 1
ATOM 2141 C CA . PHE A 1 292 ? 0.008 -10.113 19.089 1.00 42.31 292 PHE A CA 1
ATOM 2142 C C . PHE A 1 292 ? -0.423 -11.239 18.140 1.00 42.31 292 PHE A C 1
ATOM 2144 O O . PHE A 1 292 ? -1.421 -11.909 18.388 1.00 42.31 292 PHE A O 1
ATOM 2151 N N . TRP A 1 293 ? 0.373 -11.525 17.108 1.00 39.50 293 TRP A N 1
ATOM 2152 C CA . TRP A 1 293 ? 0.097 -12.627 16.182 1.00 39.50 293 TRP A CA 1
ATOM 2153 C C . TRP A 1 293 ? 0.534 -13.999 16.738 1.00 39.50 293 TRP A C 1
ATOM 2155 O O . TRP A 1 293 ? -0.188 -14.983 16.573 1.00 39.50 293 TRP A O 1
ATOM 2165 N N . LYS A 1 294 ? 1.651 -14.081 17.485 1.00 36.38 294 LYS A N 1
ATOM 2166 C CA . LYS A 1 294 ? 2.128 -15.330 18.127 1.00 36.38 294 LYS A CA 1
ATOM 2167 C C . LYS A 1 294 ? 1.258 -15.807 19.292 1.00 36.38 294 LYS A C 1
ATOM 2169 O O . LYS A 1 294 ? 1.266 -16.998 19.600 1.00 36.38 294 LYS A O 1
ATOM 2174 N N . ALA A 1 295 ? 0.531 -14.938 19.993 1.00 38.44 295 ALA A N 1
ATOM 2175 C CA . ALA A 1 295 ? -0.275 -15.381 21.134 1.00 38.44 295 ALA A CA 1
ATOM 2176 C C . ALA A 1 295 ? -1.563 -16.131 20.714 1.00 38.44 295 ALA A C 1
ATOM 2178 O O . ALA A 1 295 ? -2.067 -16.926 21.507 1.00 38.44 295 ALA A O 1
ATOM 2179 N N . ARG A 1 296 ? -1.996 -16.038 19.441 1.00 37.06 296 ARG A N 1
ATOM 2180 C CA . ARG A 1 296 ? -2.987 -16.961 18.843 1.00 37.06 296 ARG A CA 1
ATOM 2181 C C . ARG A 1 296 ? -2.453 -18.398 18.726 1.00 37.06 296 ARG A C 1
ATOM 2183 O O . ARG A 1 296 ? -3.221 -19.353 18.735 1.00 37.06 296 ARG A O 1
ATOM 2190 N N . GLU A 1 297 ? -1.132 -18.560 18.630 1.00 40.94 297 GLU A N 1
ATOM 2191 C CA . GLU A 1 297 ? -0.454 -19.860 18.508 1.00 40.94 297 GLU A CA 1
ATOM 2192 C C . GLU A 1 297 ? -0.121 -20.500 19.865 1.00 40.94 297 GLU A C 1
ATOM 2194 O O . GLU A 1 297 ? 0.192 -21.689 19.922 1.00 40.94 297 GLU A O 1
ATOM 2199 N N . LYS A 1 298 ? -0.181 -19.729 20.961 1.00 38.66 298 LYS A N 1
ATOM 2200 C CA . LYS A 1 298 ? 0.248 -20.160 22.304 1.00 38.66 298 LYS A CA 1
ATOM 2201 C C . LYS A 1 298 ? -0.891 -20.457 23.286 1.00 38.66 298 LYS A C 1
ATOM 2203 O O . LYS A 1 298 ? -0.584 -20.681 24.452 1.00 38.66 298 LYS A O 1
ATOM 2208 N N . GLU A 1 299 ? -2.150 -20.481 22.832 1.00 45.62 299 GLU A N 1
ATOM 2209 C CA . GLU A 1 299 ? -3.336 -20.706 23.688 1.00 45.62 299 GLU A CA 1
ATOM 2210 C C . GLU A 1 299 ? -3.316 -19.789 24.924 1.00 45.62 299 GLU A C 1
ATOM 2212 O O . GLU A 1 299 ? -3.365 -20.226 26.071 1.00 45.62 299 GLU A O 1
ATOM 2217 N N . ASP A 1 300 ? -3.126 -18.493 24.674 1.00 42.09 300 ASP A N 1
ATOM 2218 C CA . ASP A 1 300 ? -2.937 -17.494 25.714 1.00 42.09 300 ASP A CA 1
ATOM 2219 C C . ASP A 1 300 ? -4.224 -16.691 25.964 1.00 42.09 300 ASP A C 1
ATOM 2221 O O . ASP A 1 300 ? -4.534 -15.765 25.213 1.00 42.09 300 ASP A O 1
ATOM 2225 N N . ASP A 1 301 ? -4.928 -17.004 27.058 1.00 37.94 301 ASP A N 1
ATOM 2226 C CA . ASP A 1 301 ? -6.226 -16.431 27.476 1.00 37.94 301 ASP A CA 1
ATOM 2227 C C . ASP A 1 301 ? -6.260 -14.891 27.588 1.00 37.94 301 ASP A C 1
ATOM 2229 O O . ASP A 1 301 ? -7.313 -14.286 27.750 1.00 37.94 301 ASP A O 1
ATOM 2233 N N . SER A 1 302 ? -5.113 -14.209 27.541 1.00 38.66 302 SER A N 1
ATOM 2234 C CA . SER A 1 302 ? -5.067 -12.739 27.541 1.00 38.66 302 SER A CA 1
ATOM 2235 C C . SER A 1 302 ? -5.322 -12.104 26.166 1.00 38.66 302 SER A C 1
ATOM 2237 O O . SER A 1 302 ? -5.561 -10.900 26.087 1.00 38.66 302 SER A O 1
ATOM 2239 N N . LEU A 1 303 ? -5.310 -12.908 25.097 1.00 39.94 303 LEU A N 1
ATOM 2240 C CA . LEU A 1 303 ? -5.691 -12.520 23.735 1.00 39.94 303 LEU A CA 1
ATOM 2241 C C . LEU A 1 303 ? -7.126 -12.882 23.360 1.00 39.94 303 LEU A C 1
ATOM 2243 O O . LEU A 1 303 ? -7.555 -12.585 22.241 1.00 39.94 303 LEU A O 1
ATOM 2247 N N . ASP A 1 304 ? -7.865 -13.481 24.289 1.00 40.62 304 ASP A N 1
ATOM 2248 C CA . ASP A 1 304 ? -9.252 -13.860 24.082 1.00 40.62 304 ASP A CA 1
ATOM 2249 C C . ASP A 1 304 ? -10.063 -12.663 23.586 1.00 40.62 304 ASP A C 1
ATOM 2251 O O . ASP A 1 304 ? -10.770 -12.804 22.611 1.00 40.62 304 ASP A O 1
ATOM 2255 N N . VAL A 1 305 ? -9.836 -11.443 24.084 1.00 41.12 305 VAL A N 1
ATOM 2256 C CA . VAL A 1 305 ? -10.530 -10.232 23.600 1.00 41.12 305 VAL A CA 1
ATOM 2257 C C . VAL A 1 305 ? -10.370 -9.995 22.086 1.00 41.12 305 VAL A C 1
ATOM 2259 O O . VAL A 1 305 ? -11.309 -9.531 21.459 1.00 41.12 305 VAL A O 1
ATOM 2262 N N . MET A 1 306 ? -9.229 -10.322 21.468 1.00 40.16 306 MET A N 1
ATOM 2263 C CA . MET A 1 306 ? -8.979 -10.119 20.027 1.00 40.16 306 MET A CA 1
ATOM 2264 C C . MET A 1 306 ? -9.386 -11.330 19.175 1.00 40.16 306 MET A C 1
ATOM 2266 O O . MET A 1 306 ? -9.953 -11.148 18.100 1.00 40.16 306 MET A O 1
ATOM 2270 N N . ALA A 1 307 ? -9.184 -12.557 19.668 1.00 35.94 307 ALA A N 1
ATOM 2271 C CA . ALA A 1 307 ? -9.733 -13.767 19.042 1.00 35.94 307 ALA A CA 1
ATOM 2272 C C . ALA A 1 307 ? -11.279 -13.801 19.113 1.00 35.94 307 ALA A C 1
ATOM 2274 O O . ALA A 1 307 ? -11.947 -14.289 18.202 1.00 35.94 307 ALA A O 1
ATOM 2275 N N . GLN A 1 308 ? -11.861 -13.207 20.158 1.00 36.53 308 GLN A N 1
ATOM 2276 C CA . GLN A 1 308 ? -13.300 -12.995 20.338 1.00 36.53 308 GLN A CA 1
ATOM 2277 C C . GLN A 1 308 ? -13.858 -11.934 19.374 1.00 36.53 308 GLN A C 1
ATOM 2279 O O . GLN A 1 308 ? -15.036 -12.023 19.023 1.00 36.53 308 GLN A O 1
ATOM 2284 N N . LEU A 1 309 ? -13.037 -10.981 18.895 1.00 36.16 309 LEU A N 1
ATOM 2285 C CA . LEU A 1 309 ? -13.429 -10.051 17.822 1.00 36.16 309 LEU A CA 1
ATOM 2286 C C . LEU A 1 309 ? -13.491 -10.733 16.451 1.00 36.16 309 LEU A C 1
ATOM 2288 O O . LEU A 1 309 ? -14.411 -10.434 15.691 1.00 36.16 309 LEU A O 1
ATOM 2292 N N . GLN A 1 310 ? -12.583 -11.678 16.183 1.00 35.47 310 GLN A N 1
ATOM 2293 C CA . GLN A 1 310 ? -12.542 -12.475 14.948 1.00 35.47 310 GLN A CA 1
ATOM 2294 C C . GLN A 1 310 ? -13.664 -13.523 14.858 1.00 35.47 310 GLN A C 1
ATOM 2296 O O . GLN A 1 310 ? -14.240 -13.727 13.792 1.00 35.47 310 GLN A O 1
ATOM 2301 N N . ASN A 1 311 ? -14.006 -14.194 15.963 1.00 33.62 311 ASN A N 1
ATOM 2302 C CA . ASN A 1 311 ? -14.903 -15.358 15.918 1.00 33.62 311 ASN A CA 1
ATOM 2303 C C . ASN A 1 311 ? -16.391 -15.041 16.123 1.00 33.62 311 ASN A C 1
ATOM 2305 O O . ASN A 1 311 ? -17.217 -15.948 16.057 1.00 33.62 311 ASN A O 1
ATOM 2309 N N . GLY A 1 312 ? -16.765 -13.787 16.402 1.00 34.47 312 GLY A N 1
ATOM 2310 C CA . GLY A 1 312 ? -18.168 -13.404 16.622 1.00 34.47 312 GLY A CA 1
ATOM 2311 C C . GLY A 1 312 ? -18.852 -14.095 17.815 1.00 34.47 312 GLY A C 1
ATOM 2312 O O . GLY A 1 312 ? -20.033 -13.856 18.055 1.00 34.47 312 GLY A O 1
ATOM 2313 N N . GLU A 1 313 ? -18.134 -14.920 18.588 1.00 35.25 313 GLU A N 1
ATOM 2314 C CA . GLU A 1 313 ? -18.667 -15.658 19.742 1.00 35.25 313 GLU A CA 1
ATOM 2315 C C . GLU A 1 313 ? -18.978 -14.736 20.934 1.00 35.25 313 GLU A C 1
ATOM 2317 O O . GLU A 1 313 ? -19.792 -15.089 21.786 1.00 35.25 313 GLU A O 1
ATOM 2322 N N . HIS A 1 314 ? -18.435 -13.511 20.937 1.00 36.44 314 HIS A N 1
ATOM 2323 C CA . HIS A 1 314 ? -18.818 -12.427 21.843 1.00 36.44 314 HIS A CA 1
ATOM 2324 C C . HIS A 1 314 ? -18.899 -11.078 21.109 1.00 36.44 314 HIS A C 1
ATOM 2326 O O . HIS A 1 314 ? -18.138 -10.151 21.377 1.00 36.44 314 HIS A O 1
ATOM 2332 N N . THR A 1 315 ? -19.902 -10.920 20.237 1.00 40.00 315 THR A N 1
ATOM 2333 C CA . THR A 1 315 ? -20.330 -9.611 19.690 1.00 40.00 315 THR A CA 1
ATOM 2334 C C . THR A 1 315 ? -20.645 -8.552 20.763 1.00 40.00 315 THR A C 1
ATOM 2336 O O . THR A 1 315 ? -20.766 -7.370 20.440 1.00 40.00 315 THR A O 1
ATOM 2339 N N . ASP A 1 316 ? -20.726 -8.975 22.030 1.00 40.84 316 ASP A N 1
ATOM 2340 C CA . ASP A 1 316 ? -21.159 -8.216 23.199 1.00 40.84 316 ASP A CA 1
ATOM 2341 C C . ASP A 1 316 ? -20.093 -8.170 24.318 1.00 40.84 316 ASP A C 1
ATOM 2343 O O . ASP A 1 316 ? -20.448 -8.239 25.494 1.00 40.84 316 ASP A O 1
ATOM 2347 N N . ALA A 1 317 ? -18.795 -8.067 23.998 1.00 48.06 317 ALA A N 1
ATOM 2348 C CA . ALA A 1 317 ? -17.735 -7.723 24.967 1.00 48.06 317 ALA A CA 1
ATOM 2349 C C . ALA A 1 317 ? -17.281 -6.255 24.793 1.00 48.06 317 ALA A C 1
ATOM 2351 O O . ALA A 1 317 ? -16.119 -5.964 24.502 1.00 48.06 317 ALA A O 1
ATOM 2352 N N . PRO A 1 318 ? -18.180 -5.266 24.933 1.00 48.88 318 PRO A N 1
ATOM 2353 C CA . PRO A 1 318 ? -17.989 -3.924 24.406 1.00 48.88 318 PRO A CA 1
ATOM 2354 C C . PRO A 1 318 ? -17.041 -3.115 25.283 1.00 48.88 318 PRO A C 1
ATOM 2356 O O . PRO A 1 318 ? -16.532 -2.085 24.861 1.00 48.88 318 PRO A O 1
ATOM 2359 N N . PHE A 1 319 ? -16.810 -3.565 26.517 1.00 46.19 319 PHE A N 1
ATOM 2360 C CA . PHE A 1 319 ? -16.004 -2.863 27.496 1.00 46.19 319 PHE A CA 1
ATOM 2361 C C . PHE A 1 319 ? -14.512 -2.962 27.171 1.00 46.19 319 PHE A C 1
ATOM 2363 O O . PHE A 1 319 ? -13.829 -1.939 27.168 1.00 46.19 319 PHE A O 1
ATOM 2370 N N . ASP A 1 320 ? -14.023 -4.149 26.810 1.00 53.31 320 ASP A N 1
ATOM 2371 C CA . ASP A 1 320 ? -12.609 -4.350 26.478 1.00 53.31 320 ASP A CA 1
ATOM 2372 C C . ASP A 1 320 ? -12.287 -3.790 25.083 1.00 53.31 320 ASP A C 1
ATOM 2374 O O . ASP A 1 320 ? -11.322 -3.038 24.914 1.00 53.31 320 ASP A O 1
ATOM 2378 N N . VAL A 1 321 ? -13.179 -4.017 24.110 1.00 61.62 321 VAL A N 1
ATOM 2379 C CA . VAL A 1 321 ? -13.126 -3.390 22.774 1.00 61.62 321 VAL A CA 1
ATOM 2380 C C . VAL A 1 321 ? -13.236 -1.873 22.875 1.00 61.62 321 VAL A C 1
ATOM 2382 O O . VAL A 1 321 ? -12.539 -1.137 22.180 1.00 61.62 321 VAL A O 1
ATOM 2385 N N . GLY A 1 322 ? -14.100 -1.392 23.762 1.00 64.94 322 GLY A N 1
ATOM 2386 C CA . GLY A 1 322 ? -14.332 0.018 24.022 1.00 64.94 322 GLY A CA 1
ATOM 2387 C C . GLY A 1 322 ? -13.111 0.718 24.596 1.00 64.94 322 GLY A C 1
ATOM 2388 O O . GLY A 1 322 ? -12.717 1.774 24.099 1.00 64.94 322 GLY A O 1
ATOM 2389 N N . GLN A 1 323 ? -12.464 0.111 25.593 1.00 68.62 323 GLN A N 1
ATOM 2390 C CA . GLN A 1 323 ? -11.217 0.631 26.151 1.00 68.62 323 GLN A CA 1
ATOM 2391 C C . GLN A 1 323 ? -10.094 0.654 25.116 1.00 68.62 323 GLN A C 1
ATOM 2393 O O . GLN A 1 323 ? -9.404 1.671 25.000 1.00 68.62 323 GLN A O 1
ATOM 2398 N N . LEU A 1 324 ? -9.931 -0.424 24.344 1.00 72.38 324 LEU A N 1
ATOM 2399 C CA . LEU A 1 324 ? -8.952 -0.480 23.263 1.00 72.38 324 LEU A CA 1
ATOM 2400 C C . LEU A 1 324 ? -9.225 0.618 22.228 1.00 72.38 324 LEU A C 1
ATOM 2402 O O . LEU A 1 324 ? -8.367 1.467 21.993 1.00 72.38 324 LEU A O 1
ATOM 2406 N N . THR A 1 325 ? -10.442 0.679 21.686 1.00 75.50 325 THR A N 1
ATOM 2407 C CA . THR A 1 325 ? -10.844 1.659 20.665 1.00 75.50 325 THR A CA 1
ATOM 2408 C C . THR A 1 325 ? -10.653 3.096 21.156 1.00 75.50 325 THR A C 1
ATOM 2410 O O . THR A 1 325 ? -10.108 3.928 20.433 1.00 75.50 325 THR A O 1
ATOM 2413 N N . ALA A 1 326 ? -11.003 3.402 22.409 1.00 79.25 326 ALA A N 1
ATOM 2414 C CA . ALA A 1 326 ? -10.791 4.728 22.990 1.00 79.25 326 ALA A CA 1
ATOM 2415 C C . ALA A 1 326 ? -9.299 5.102 23.098 1.00 79.25 326 ALA A C 1
ATOM 2417 O O . ALA A 1 326 ? -8.932 6.258 22.871 1.00 79.25 326 ALA A O 1
ATOM 2418 N N . ARG A 1 327 ? -8.414 4.144 23.414 1.00 80.44 327 ARG A N 1
ATOM 2419 C CA . ARG A 1 327 ? -6.955 4.361 23.417 1.00 80.44 327 ARG A CA 1
ATOM 2420 C C . ARG A 1 327 ? -6.397 4.520 22.007 1.00 80.44 327 ARG A C 1
ATOM 2422 O O . ARG A 1 327 ? -5.564 5.398 21.779 1.00 80.44 327 ARG A O 1
ATOM 2429 N N . LEU A 1 328 ? -6.886 3.736 21.053 1.00 84.88 328 LEU A N 1
ATOM 2430 C CA . LEU A 1 328 ? -6.521 3.857 19.643 1.00 84.88 328 LEU A CA 1
ATOM 2431 C C . LEU A 1 328 ? -6.956 5.216 19.059 1.00 84.88 328 LEU A C 1
ATOM 2433 O O . LEU A 1 328 ? -6.174 5.868 18.367 1.00 84.88 328 LEU A O 1
ATOM 2437 N N . ALA A 1 329 ? -8.130 5.725 19.439 1.00 86.50 329 ALA A N 1
ATOM 2438 C CA . ALA A 1 329 ? -8.602 7.053 19.046 1.00 86.50 329 ALA A CA 1
ATOM 2439 C C . ALA A 1 329 ? -7.745 8.209 19.599 1.00 86.50 329 ALA A C 1
ATOM 2441 O O . ALA A 1 329 ? -7.692 9.288 19.002 1.00 86.50 329 ALA A O 1
ATOM 2442 N N . GLN A 1 330 ? -7.037 7.999 20.717 1.00 85.56 330 GLN A N 1
ATOM 2443 C CA . GLN A 1 330 ? -6.049 8.957 21.236 1.00 85.56 330 GLN A CA 1
ATOM 2444 C C . GLN A 1 330 ? -4.759 8.953 20.401 1.00 85.56 330 GLN A C 1
ATOM 2446 O O . GLN A 1 330 ? -4.141 10.006 20.225 1.00 85.56 330 GLN A O 1
ATOM 2451 N N . LEU A 1 331 ? -4.359 7.789 19.877 1.00 84.88 331 LEU A N 1
ATOM 2452 C CA . LEU A 1 331 ? -3.187 7.645 19.006 1.00 84.88 331 LEU A CA 1
ATOM 2453 C C . LEU A 1 331 ? -3.417 8.264 17.628 1.00 84.88 331 LEU A C 1
ATOM 2455 O O . LEU A 1 331 ? -2.564 9.008 17.136 1.00 84.88 331 LEU A O 1
ATOM 2459 N N . VAL A 1 332 ? -4.574 7.979 17.031 1.00 88.88 332 VAL A N 1
ATOM 2460 C CA . VAL A 1 332 ? -4.957 8.448 15.697 1.00 88.88 332 VAL A CA 1
ATOM 2461 C C . VAL A 1 332 ? -6.245 9.269 15.810 1.00 88.88 332 VAL A C 1
ATOM 2463 O O . VAL A 1 332 ? -7.336 8.738 15.633 1.00 88.88 332 VAL A O 1
ATOM 2466 N N . PRO A 1 333 ? -6.165 10.582 16.101 1.00 90.19 333 PRO A N 1
ATOM 2467 C CA . PRO A 1 333 ? -7.352 11.433 16.176 1.00 90.19 333 PRO A CA 1
ATOM 2468 C C . PRO A 1 333 ? -8.110 11.475 14.846 1.00 90.19 333 PRO A C 1
ATOM 2470 O O . PRO A 1 333 ? -7.488 11.392 13.786 1.00 90.19 333 PRO A O 1
ATOM 2473 N N . ALA A 1 334 ? -9.423 11.726 14.881 1.00 88.50 334 ALA A N 1
ATOM 2474 C CA . ALA A 1 334 ? -10.299 11.680 13.701 1.00 88.50 334 ALA A CA 1
ATOM 2475 C C . ALA A 1 334 ? -9.761 12.475 12.493 1.00 88.50 334 ALA A C 1
ATOM 2477 O O . ALA A 1 334 ? -9.747 11.986 11.369 1.00 88.50 334 ALA A O 1
ATOM 2478 N N . LYS A 1 335 ? -9.200 13.668 12.732 1.00 87.62 335 LYS A N 1
ATOM 2479 C CA . LYS A 1 335 ? -8.605 14.528 11.688 1.00 87.62 335 LYS A CA 1
ATOM 2480 C C . LYS A 1 335 ? -7.411 13.918 10.935 1.00 87.62 335 LYS A C 1
ATOM 2482 O O . LYS A 1 335 ? -6.982 14.472 9.931 1.00 87.62 335 LYS A O 1
ATOM 2487 N N . LYS A 1 336 ? -6.798 12.857 11.468 1.00 87.38 336 LYS A N 1
ATOM 2488 C CA . LYS A 1 336 ? -5.660 12.146 10.863 1.00 87.38 336 LYS A CA 1
ATOM 2489 C C . LYS A 1 336 ? -6.049 10.779 10.311 1.00 87.38 336 LYS A C 1
ATOM 2491 O O . LYS A 1 336 ? -5.218 10.156 9.660 1.00 87.38 336 LYS A O 1
ATOM 2496 N N . LEU A 1 337 ? -7.278 10.332 10.563 1.00 88.69 337 LEU A N 1
ATOM 2497 C CA . LEU A 1 337 ? -7.708 8.952 10.381 1.00 88.69 337 LEU A CA 1
ATOM 2498 C C . LEU A 1 337 ? -7.468 8.461 8.953 1.00 88.69 337 LEU A C 1
ATOM 2500 O O . LEU A 1 337 ? -6.730 7.507 8.754 1.00 88.69 337 LEU A O 1
ATOM 2504 N N . PHE A 1 338 ? -7.988 9.173 7.954 1.00 86.19 338 PHE A N 1
ATOM 2505 C CA . PHE A 1 338 ? -7.838 8.773 6.551 1.00 86.19 338 PHE A CA 1
ATOM 2506 C C . PHE A 1 338 ? -6.422 8.989 6.013 1.00 86.19 338 PHE A C 1
ATOM 2508 O O . PHE A 1 338 ? -5.931 8.178 5.239 1.00 86.19 338 PHE A O 1
ATOM 2515 N N . GLY A 1 339 ? -5.725 10.032 6.471 1.00 79.31 339 GLY A N 1
ATOM 2516 C CA . GLY A 1 339 ? -4.338 10.276 6.064 1.00 79.31 339 GLY A CA 1
ATOM 2517 C C . GLY A 1 339 ? -3.331 9.269 6.633 1.00 79.31 339 GLY A C 1
ATOM 2518 O O . GLY A 1 339 ? -2.250 9.088 6.071 1.00 79.31 339 GLY A O 1
ATOM 2519 N N . GLN A 1 340 ? -3.655 8.627 7.758 1.00 82.62 340 GLN A N 1
ATOM 2520 C CA . GLN A 1 340 ? -2.797 7.624 8.394 1.00 82.62 340 GLN A CA 1
ATOM 2521 C C . GLN A 1 340 ? -3.225 6.194 8.086 1.00 82.62 340 GLN A C 1
ATOM 2523 O O . GLN A 1 340 ? -2.351 5.360 7.895 1.00 82.62 340 GLN A O 1
ATOM 2528 N N . LEU A 1 341 ? -4.527 5.921 8.016 1.00 83.56 341 LEU A N 1
ATOM 2529 C CA . LEU A 1 341 ? -5.062 4.564 7.899 1.00 83.56 341 LEU A CA 1
ATOM 2530 C C . LEU A 1 341 ? -5.705 4.274 6.545 1.00 83.56 341 LEU A C 1
ATOM 2532 O O . LEU A 1 341 ? -6.039 3.128 6.293 1.00 83.56 341 LEU A O 1
ATOM 2536 N N . GLY A 1 342 ? -5.929 5.275 5.688 1.00 84.31 342 GLY A N 1
ATOM 2537 C CA . GLY A 1 342 ? -6.658 5.076 4.436 1.00 84.31 342 GLY A CA 1
ATOM 2538 C C . GLY A 1 342 ? -8.092 4.585 4.671 1.00 84.31 342 GLY A C 1
ATOM 2539 O O . GLY A 1 342 ? -8.814 5.104 5.528 1.00 84.31 342 GLY A O 1
ATOM 2540 N N . ILE A 1 343 ? -8.505 3.582 3.895 1.00 84.50 343 ILE A N 1
ATOM 2541 C CA . ILE A 1 343 ? -9.853 2.991 3.908 1.00 84.50 343 ILE A CA 1
ATOM 2542 C C . ILE A 1 343 ? -10.216 2.348 5.259 1.00 84.50 343 ILE A C 1
ATOM 2544 O O . ILE A 1 343 ? -11.330 2.605 5.732 1.00 84.50 343 ILE A O 1
ATOM 2548 N N . PRO A 1 344 ? -9.321 1.594 5.934 1.00 87.62 344 PRO A N 1
ATOM 2549 C CA . PRO A 1 344 ? -9.544 1.114 7.300 1.00 87.62 344 PRO A CA 1
ATOM 2550 C C . PRO A 1 344 ? -10.012 2.177 8.303 1.00 87.62 344 PRO A C 1
ATOM 2552 O O . PRO A 1 344 ? -10.730 1.856 9.248 1.00 87.62 344 PRO A O 1
ATOM 2555 N N . GLY A 1 345 ? -9.720 3.462 8.069 1.00 90.50 345 GLY A N 1
ATOM 2556 C CA . GLY A 1 345 ? -10.274 4.555 8.869 1.00 90.50 345 GLY A CA 1
ATOM 2557 C C . GLY A 1 345 ? -11.809 4.550 8.949 1.00 90.50 345 GLY A C 1
ATOM 2558 O O . GLY A 1 345 ? -12.375 4.900 9.981 1.00 90.50 345 GLY A O 1
ATOM 2559 N N . LEU A 1 346 ? -12.512 4.090 7.910 1.00 90.69 346 LEU A N 1
ATOM 2560 C CA . LEU A 1 346 ? -13.971 3.946 7.947 1.00 90.69 346 LEU A CA 1
ATOM 2561 C C . LEU A 1 346 ? -14.429 2.877 8.954 1.00 90.69 346 LEU A C 1
ATOM 2563 O O . LEU A 1 346 ? -15.459 3.061 9.602 1.00 90.69 346 LEU A O 1
ATOM 2567 N N . HIS A 1 347 ? -13.653 1.808 9.140 1.00 89.94 347 HIS A N 1
ATOM 2568 C CA . HIS A 1 347 ? -13.940 0.764 10.127 1.00 89.94 347 HIS A CA 1
ATOM 2569 C C . HIS A 1 347 ? -13.724 1.279 11.553 1.00 89.94 347 HIS A C 1
ATOM 2571 O O . HIS A 1 347 ? -14.537 1.007 12.432 1.00 89.94 347 HIS A O 1
ATOM 2577 N N . CYS A 1 348 ? -12.730 2.145 11.769 1.00 92.00 348 CYS A N 1
ATOM 2578 C CA . CYS A 1 348 ? -12.568 2.843 13.047 1.00 92.00 348 CYS A CA 1
ATOM 2579 C C . CYS A 1 348 ? -13.793 3.704 13.404 1.00 92.00 348 CYS A C 1
ATOM 2581 O O . CYS A 1 348 ? -14.240 3.709 14.552 1.00 92.00 348 CYS A O 1
ATOM 2583 N N . LEU A 1 349 ? -14.383 4.396 12.419 1.00 93.38 349 LEU A N 1
ATOM 2584 C CA . LEU A 1 349 ? -15.629 5.147 12.624 1.00 93.38 349 LEU A CA 1
ATOM 2585 C C . LEU A 1 349 ? -16.829 4.225 12.884 1.00 93.38 349 LEU A C 1
ATOM 2587 O O . LEU A 1 349 ? -17.672 4.552 13.717 1.00 93.38 349 LEU A O 1
ATOM 2591 N N . GLN A 1 350 ? -16.908 3.076 12.206 1.00 90.94 350 GLN A N 1
ATOM 2592 C CA . GLN A 1 350 ? -17.963 2.085 12.434 1.00 90.94 350 GLN A CA 1
ATOM 2593 C C . GLN A 1 350 ? -17.892 1.497 13.849 1.00 90.94 350 GLN A C 1
ATOM 2595 O O . GLN A 1 350 ? -18.910 1.435 14.539 1.00 90.94 350 GLN A O 1
ATOM 2600 N N . ALA A 1 351 ? -16.693 1.124 14.304 1.00 86.44 351 ALA A N 1
ATOM 2601 C CA . ALA A 1 351 ? -16.461 0.636 15.658 1.00 86.44 351 ALA A CA 1
ATOM 2602 C C . ALA A 1 351 ? -16.845 1.700 16.699 1.00 86.44 351 ALA A C 1
ATOM 2604 O O . ALA A 1 351 ? -17.607 1.417 17.623 1.00 86.44 351 ALA A O 1
ATOM 2605 N N . ALA A 1 352 ? -16.409 2.950 16.499 1.00 90.06 352 ALA A N 1
ATOM 2606 C CA . ALA A 1 352 ? -16.774 4.072 17.363 1.00 90.06 352 ALA A CA 1
ATOM 2607 C C . ALA A 1 352 ? -18.292 4.297 17.437 1.00 90.06 352 ALA A C 1
ATOM 2609 O O . ALA A 1 352 ? -18.825 4.535 18.517 1.00 90.06 352 ALA A O 1
ATOM 2610 N N . TRP A 1 353 ? -19.000 4.197 16.309 1.00 89.44 353 TRP A N 1
ATOM 2611 C CA . TRP A 1 353 ? -20.455 4.354 16.267 1.00 89.44 353 TRP A CA 1
ATOM 2612 C C . TRP A 1 353 ? -21.198 3.244 17.020 1.00 89.44 353 TRP A C 1
ATOM 2614 O O . TRP A 1 353 ? -22.169 3.519 17.725 1.00 89.44 353 TRP A O 1
ATOM 2624 N N . HIS A 1 354 ? -20.753 1.991 16.890 1.00 83.62 354 HIS A N 1
ATOM 2625 C CA . HIS A 1 354 ? -21.331 0.871 17.641 1.00 83.62 354 HIS A CA 1
ATOM 2626 C C . HIS A 1 354 ? -21.128 1.032 19.147 1.00 83.62 354 HIS A C 1
ATOM 2628 O O . HIS A 1 354 ? -22.068 0.815 19.908 1.00 83.62 354 HIS A O 1
ATOM 2634 N N . LEU A 1 355 ? -19.932 1.448 19.570 1.00 82.31 355 LEU A N 1
ATOM 2635 C CA . LEU A 1 355 ? -19.602 1.683 20.978 1.00 82.31 355 LEU A CA 1
ATOM 2636 C C . LEU A 1 355 ? -20.402 2.850 21.577 1.00 82.31 355 LEU A C 1
ATOM 2638 O O . LEU A 1 355 ? -20.924 2.724 22.685 1.00 82.31 355 LEU A O 1
ATOM 2642 N N . ASP A 1 356 ? -20.589 3.937 20.822 1.00 87.25 356 ASP A N 1
ATOM 2643 C CA . ASP A 1 356 ? -21.389 5.098 21.239 1.00 87.25 356 ASP A CA 1
ATOM 2644 C C . ASP A 1 356 ? -22.840 4.704 21.564 1.00 87.25 356 ASP A C 1
ATOM 2646 O O . ASP A 1 356 ? -23.385 5.069 22.605 1.00 87.25 356 ASP A O 1
ATOM 2650 N N . ARG A 1 357 ? -23.452 3.839 20.740 1.00 84.06 357 ARG A N 1
ATOM 2651 C CA . ARG A 1 357 ? -24.807 3.302 20.989 1.00 84.06 357 ARG A CA 1
ATOM 2652 C C . ARG A 1 357 ? -24.915 2.457 22.257 1.00 84.06 357 ARG A C 1
ATOM 2654 O O . ARG A 1 357 ? -26.022 2.234 22.743 1.00 84.06 357 ARG A O 1
ATOM 2661 N N . GLN A 1 358 ? -23.786 1.984 22.767 1.00 79.25 358 GLN A N 1
ATOM 2662 C CA . GLN A 1 358 ? -23.680 1.208 23.997 1.00 79.25 358 GLN A CA 1
ATOM 2663 C C . GLN A 1 358 ? -23.214 2.070 25.184 1.00 79.25 358 GLN A C 1
ATOM 2665 O O . GLN A 1 358 ? -22.982 1.550 26.272 1.00 79.25 358 GLN A O 1
ATOM 2670 N N . GLY A 1 359 ? -23.111 3.392 24.997 1.00 79.75 359 GLY A N 1
ATOM 2671 C CA . GLY A 1 359 ? -22.710 4.348 26.027 1.00 79.75 359 GLY A CA 1
ATOM 2672 C C . GLY A 1 359 ? -21.200 4.422 26.260 1.00 79.75 359 GLY A C 1
ATOM 2673 O O . GLY A 1 359 ? -20.780 4.895 27.315 1.00 79.75 359 GLY A O 1
ATOM 2674 N N . ILE A 1 360 ? -20.385 3.947 25.312 1.00 78.81 360 ILE A N 1
ATOM 2675 C CA . ILE A 1 360 ? -18.923 3.955 25.403 1.00 78.81 360 ILE A CA 1
ATOM 2676 C C . ILE A 1 360 ? -18.347 4.959 24.400 1.00 78.81 360 ILE A C 1
ATOM 2678 O O . ILE A 1 360 ? -18.442 4.781 23.188 1.00 78.81 360 ILE A O 1
ATOM 2682 N N . GLU A 1 361 ? -17.695 6.006 24.905 1.00 80.56 361 GLU A N 1
ATOM 2683 C CA . GLU A 1 361 ? -17.107 7.051 24.066 1.00 80.56 361 GLU A CA 1
ATOM 2684 C C . GLU A 1 361 ? -15.747 6.631 23.479 1.00 80.56 361 GLU A C 1
ATOM 2686 O O . GLU A 1 361 ? -14.780 6.389 24.202 1.00 80.56 361 GLU A O 1
ATOM 2691 N N . ALA A 1 362 ? -15.633 6.643 22.147 1.00 82.50 362 ALA A N 1
ATOM 2692 C CA . ALA A 1 362 ? -14.377 6.458 21.408 1.00 82.50 362 ALA A CA 1
ATOM 2693 C C . ALA A 1 362 ? -13.743 7.803 20.975 1.00 82.50 362 ALA A C 1
ATOM 2695 O O . ALA A 1 362 ? -13.172 7.939 19.889 1.00 82.50 362 ALA A O 1
ATOM 2696 N N . GLY A 1 363 ? -13.872 8.836 21.815 1.00 83.94 363 GLY A N 1
ATOM 2697 C CA . GLY A 1 363 ? -13.314 10.171 21.579 1.00 83.94 363 GLY A CA 1
ATOM 2698 C C . GLY A 1 363 ? -13.771 10.814 20.260 1.00 83.94 363 GLY A C 1
ATOM 2699 O O . GLY A 1 363 ? -14.917 10.670 19.841 1.00 83.94 363 GLY A O 1
ATOM 2700 N N . THR A 1 364 ? -12.854 11.516 19.577 1.00 88.38 364 THR A N 1
ATOM 2701 C CA . THR A 1 364 ? -13.166 12.297 18.354 1.00 88.38 364 THR A CA 1
ATOM 2702 C C . THR A 1 364 ? -13.712 11.470 17.183 1.00 88.38 364 THR A C 1
ATOM 2704 O O . THR A 1 364 ? -14.245 12.040 16.232 1.00 88.38 364 THR A O 1
ATOM 2707 N N . TRP A 1 365 ? -13.579 10.139 17.216 1.00 91.75 365 TRP A N 1
ATOM 2708 C CA . TRP A 1 365 ? -14.140 9.272 16.178 1.00 91.75 365 TRP A CA 1
ATOM 2709 C C . TRP A 1 365 ? -15.665 9.248 16.217 1.00 91.75 365 TRP A C 1
ATOM 2711 O O . TRP A 1 365 ? -16.277 9.191 15.156 1.00 91.75 365 TRP A O 1
ATOM 2721 N N . VAL A 1 366 ? -16.278 9.355 17.401 1.00 87.75 366 VAL A N 1
ATOM 2722 C CA . VAL A 1 366 ? -17.742 9.344 17.561 1.00 87.75 366 VAL A CA 1
ATOM 2723 C C . VAL A 1 366 ? -18.376 10.518 16.820 1.00 87.75 366 VAL A C 1
ATOM 2725 O O . VAL A 1 366 ? -19.261 10.319 15.991 1.00 87.75 366 VAL A O 1
ATOM 2728 N N . GLU A 1 367 ? -17.868 11.733 17.044 1.00 87.69 367 GLU A N 1
ATOM 2729 C CA . GLU A 1 367 ? -18.359 12.949 16.382 1.00 87.69 367 GLU A CA 1
ATOM 2730 C C . GLU A 1 367 ? -18.289 12.822 14.854 1.00 87.69 367 GLU A C 1
ATOM 2732 O O . GLU A 1 367 ? -19.248 13.123 14.140 1.00 87.69 367 GLU A O 1
ATOM 2737 N N . MET A 1 368 ? -17.159 12.327 14.340 1.00 87.81 368 MET A N 1
ATOM 2738 C CA . MET A 1 368 ? -16.970 12.125 12.906 1.00 87.81 368 MET A CA 1
ATOM 2739 C C . MET A 1 368 ? -17.871 11.006 12.360 1.00 87.81 368 MET A C 1
ATOM 2741 O O . MET A 1 368 ? -18.409 11.137 11.260 1.00 87.81 368 MET A O 1
ATOM 2745 N N . ALA A 1 369 ? -18.071 9.923 13.112 1.00 87.44 369 ALA A N 1
ATOM 2746 C CA . ALA A 1 369 ? -18.944 8.825 12.717 1.00 87.44 369 ALA A CA 1
ATOM 2747 C C . ALA A 1 369 ? -20.412 9.270 12.640 1.00 87.44 369 ALA A C 1
ATOM 2749 O O . ALA A 1 369 ? -21.092 8.971 11.659 1.00 87.44 369 ALA A O 1
ATOM 2750 N N . GLN A 1 370 ? -20.883 10.049 13.619 1.00 85.38 370 GLN A N 1
ATOM 2751 C CA . GLN A 1 370 ? -22.228 10.629 13.626 1.00 85.38 370 GLN A CA 1
ATOM 2752 C C . GLN A 1 370 ? -22.440 11.581 12.442 1.00 85.38 370 GLN A C 1
ATOM 2754 O O . GLN A 1 370 ? -23.456 11.480 11.757 1.00 85.38 370 GLN A O 1
ATOM 2759 N N . GLN A 1 371 ? -21.468 12.450 12.141 1.00 84.00 371 GLN A N 1
ATOM 2760 C CA . GLN A 1 371 ? -21.533 13.335 10.971 1.00 84.00 371 GLN A CA 1
ATOM 2761 C C . GLN A 1 371 ? -21.637 12.551 9.659 1.00 84.00 371 GLN A C 1
ATOM 2763 O O . GLN A 1 371 ? -22.432 12.911 8.795 1.00 84.00 371 GLN A O 1
ATOM 2768 N N . LYS A 1 372 ? -20.855 11.476 9.502 1.00 81.50 372 LYS A N 1
ATOM 2769 C CA . LYS A 1 372 ? -20.840 10.691 8.259 1.00 81.50 372 LYS A CA 1
ATOM 2770 C C . LYS A 1 372 ? -22.045 9.758 8.113 1.00 81.50 372 LYS A C 1
ATOM 2772 O O . LYS A 1 372 ? -22.486 9.553 6.990 1.00 81.50 372 LYS A O 1
ATOM 2777 N N . LYS A 1 373 ? -22.599 9.223 9.208 1.00 76.62 373 LYS A N 1
ATOM 2778 C CA . LYS A 1 373 ? -23.814 8.387 9.174 1.00 76.62 373 LYS A CA 1
ATOM 2779 C C . LYS A 1 373 ? -25.121 9.180 9.168 1.00 76.62 373 LYS A C 1
ATOM 2781 O O . LYS A 1 373 ? -26.111 8.670 8.671 1.00 76.62 373 LYS A O 1
ATOM 2786 N N . GLY A 1 374 ? -25.140 10.394 9.719 1.00 59.03 374 GLY A N 1
ATOM 2787 C CA . GLY A 1 374 ? -26.315 11.275 9.698 1.00 59.03 374 GLY A CA 1
ATOM 2788 C C . GLY A 1 374 ? -26.457 12.115 8.423 1.00 59.03 374 GLY A C 1
ATOM 2789 O O . GLY A 1 374 ? -27.472 12.785 8.257 1.00 59.03 374 GLY A O 1
ATOM 2790 N N . ALA A 1 375 ? -25.439 12.117 7.553 1.00 50.50 375 ALA A N 1
ATOM 2791 C CA . ALA A 1 375 ? -25.438 12.796 6.253 1.00 50.50 375 ALA A CA 1
ATOM 2792 C C . ALA A 1 375 ? -25.755 11.864 5.063 1.00 50.50 375 ALA A C 1
ATOM 2794 O O . ALA A 1 375 ? -25.813 12.346 3.929 1.00 50.50 375 ALA A O 1
ATOM 2795 N N . ALA A 1 376 ? -25.928 10.564 5.322 1.00 44.06 376 ALA A N 1
ATOM 2796 C CA . ALA A 1 376 ? -26.466 9.568 4.393 1.00 44.06 376 ALA A CA 1
ATOM 2797 C C . ALA A 1 376 ? -27.967 9.395 4.654 1.00 44.06 376 ALA A C 1
ATOM 2799 O O . ALA A 1 376 ? -28.704 9.169 3.668 1.00 44.06 376 ALA A O 1
#

Secondary structure (DSSP, 8-state):
--SHHHHHHHHHHHHHHHHHHHTTSS-GGGHHHHHHHHHHHHHHTSTTS-HHHHHHHHHHHHHHHHHHHHHH-TTS-HHHHHHHHHHHHHHHHHHHHHTSTTS-HHHHHHHHHHHHHHHTHHHHHH-TTS-HHHHHHHHHHHHHHHHHHHTTS-TTTT-PPPHHHHHHHHHHHHHHHHHHHHHH-TTS-HHHHHHHHHHHHHHHTTHHHHS-TT--HHHHHHHHHHHHHHHHHHHHHHHHHHHHH------HHHHHHHHHHHHHHHS-HHHHHHHHTTTS-GGGGGTTHHHHHHTTTTT-TTSHHHHHHHH-TTTT-HHHHHHHHHHHHHHS-GGGHHHHHSTTHHHHHHHHHHHHTTT---THHHHHHHHHHH--

Organism: Streptomyces pristinaespiralis (NCBI:txid38300)

Sequence (376 aa):
MTGELAQQGKEVEAATANLAEAGKNVPEELAPAVDKLTATLKAVEDPRTPPQEREEVTEIAEHVTSALARIADPETPRELREQLTVIVQQVASALAGSHDPQVSPELRATTVSTAEKATSALDLMGDPGTPPELQEELNLILEPLTAVLAQGSDGVSGRSASPAEMRRLAGPAAEVARATEMVSDPKTPPQQRSELARATAQAAATLPALSDPGGSQSDQAKAQEVFRQKSEAMKKAQEKAASARGVPDVPLGEAAEVCTNAIFATVSDRALGRTLQNLLPPKWENQGVEDFWKAREKEDDSLDVMAQLQNGEHTDAPFDVGQLTARLAQLVPAKKLFGQLGIPGLHCLQAAWHLDRQGIEAGTWVEMAQQKKGAA

pLDDT: mean 80.15, std 18.2, range [33.62, 98.38]

Foldseek 3Di:
DCPPLVVLLVLLVVLLVLLVVLLVQADPLCVVLSVLLNVLSVVCNPPLRFSVLSVLSSLLSVLLSLLSNLLSDPPRDPVLNVLSSLLSSLLSLLLSLLPPPVHDPLLSLLLSLLSSLLSLCSNLLSDPPRDPLLVVLNSLQRNLLSNLSNQQGDVPVVDHDDSVLSVQLSQLSSLLSLLSSLLSDPLQDPVLSSQLSNLSSQLSNLSVQCNDPPDDPVSNVVSVVSSVVSLVSNLVSLVVSLLVSFQDPDQLLVLLLLLVVLLQSQPDQVLCCVLCVVLDDPVCPPPGVSVLSCVVVVVNPSNCVNVCSVPVPCSPPLVSSLSVLLSSCVVQPLSCQCSRRRNSSSSSLVNQCVSVVVVRHSPNSPVVSCVSVVVD

Radius of gyration: 20.82 Å; chains: 1; bounding box: 54×50×59 Å